Protein AF-A0A8C3TA57-F1 (afdb_monomer)

Sequence (240 aa):
MAVREASAADASLSQVLPQVRYLHIFLQQIRLRFESQAGEGAGSAVRLAESLALQLSTEPRLSEMFHRQEYVLATLLDPRFKGRMDAILPLGSDLDHWKQLLVRKVKELLASPTGCPSSPWNAQPGKAFCVDAAPQPREAETGPGEPQRDRGPSGKSSAVPPLIQKEKTLTEHLESVGLLAPEGRGASLPTESHSACVMVERYLRDNQTIGAREDPLGYWEKRHWLWPALHHSMCVCEHV

Structure (mmCIF, N/CA/C/O backbone):
data_AF-A0A8C3TA57-F1
#
_entry.id   AF-A0A8C3TA57-F1
#
loop_
_atom_site.group_PDB
_atom_site.id
_atom_site.type_symbol
_atom_site.label_atom_id
_atom_site.label_alt_id
_atom_site.label_comp_id
_atom_site.label_asym_id
_atom_site.label_entity_id
_atom_site.label_seq_id
_atom_site.pdbx_PDB_ins_code
_atom_site.Cartn_x
_atom_site.Cartn_y
_atom_site.Cartn_z
_atom_site.occupancy
_atom_site.B_iso_or_equiv
_atom_site.auth_seq_id
_atom_site.auth_comp_id
_atom_site.auth_asym_id
_atom_site.auth_atom_id
_atom_site.pdbx_PDB_model_num
ATOM 1 N N . MET A 1 1 ? -25.120 1.672 1.019 1.00 32.06 1 MET A N 1
ATOM 2 C CA . MET A 1 1 ? -24.753 0.541 0.142 1.00 32.06 1 MET A CA 1
ATOM 3 C C . MET A 1 1 ? -23.259 0.313 0.346 1.00 32.06 1 MET A C 1
ATOM 5 O O . MET A 1 1 ? -22.499 1.220 0.043 1.00 32.06 1 MET A O 1
ATOM 9 N N . ALA A 1 2 ? -22.844 -0.780 0.994 1.00 44.16 2 ALA A N 1
ATOM 10 C CA . ALA A 1 2 ? -21.420 -1.058 1.201 1.00 44.16 2 ALA A CA 1
ATOM 11 C C . ALA A 1 2 ? -20.838 -1.566 -0.124 1.00 44.16 2 ALA A C 1
ATOM 13 O O . ALA A 1 2 ? -21.269 -2.603 -0.627 1.00 44.16 2 ALA A O 1
ATOM 14 N N . VAL A 1 3 ? -19.927 -0.806 -0.727 1.00 54.47 3 VAL A N 1
ATOM 15 C CA . VAL A 1 3 ? -19.199 -1.265 -1.912 1.00 54.47 3 VAL A CA 1
ATOM 16 C C . VAL A 1 3 ? -18.254 -2.367 -1.444 1.00 54.47 3 VAL A C 1
ATOM 18 O O . VAL A 1 3 ? -17.472 -2.167 -0.519 1.00 54.47 3 VAL A O 1
ATOM 21 N N . ARG A 1 4 ? -18.363 -3.560 -2.032 1.00 58.34 4 ARG A N 1
ATOM 22 C CA . ARG A 1 4 ? -17.459 -4.672 -1.730 1.00 58.34 4 ARG A CA 1
ATOM 23 C C . ARG A 1 4 ? -16.114 -4.390 -2.400 1.00 58.34 4 ARG A C 1
ATOM 25 O O . ARG A 1 4 ? -15.947 -4.657 -3.586 1.00 58.34 4 ARG A O 1
ATOM 32 N N . GLU A 1 5 ? -15.198 -3.806 -1.637 1.00 61.28 5 GLU A N 1
ATOM 33 C CA . GLU A 1 5 ? -13.859 -3.404 -2.097 1.00 61.28 5 GLU A CA 1
ATOM 34 C C . GLU A 1 5 ? -12.896 -4.593 -2.248 1.00 61.28 5 GLU A C 1
ATOM 36 O O . GLU A 1 5 ? -11.895 -4.480 -2.947 1.00 61.28 5 GLU A O 1
ATOM 41 N N . ALA A 1 6 ? -13.220 -5.742 -1.643 1.00 61.16 6 ALA A N 1
ATOM 42 C CA . ALA A 1 6 ? -12.374 -6.928 -1.631 1.00 61.16 6 ALA A CA 1
ATOM 43 C C . ALA A 1 6 ? -13.178 -8.230 -1.759 1.00 61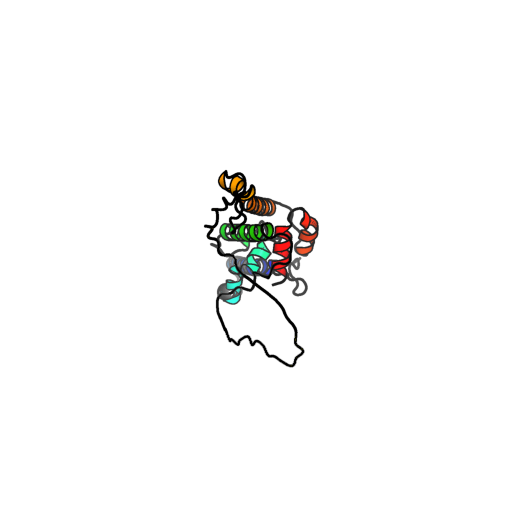.16 6 ALA A C 1
ATOM 45 O O . ALA A 1 6 ? -14.227 -8.418 -1.128 1.00 61.16 6 ALA A O 1
ATOM 46 N N . SER A 1 7 ? -12.667 -9.156 -2.565 1.00 64.50 7 SER A N 1
ATOM 47 C CA . SER A 1 7 ? -13.154 -10.529 -2.695 1.00 64.50 7 SER A CA 1
ATOM 48 C C . SER A 1 7 ? -11.964 -11.463 -2.548 1.00 64.50 7 SER A C 1
ATOM 50 O O . SER A 1 7 ? -10.931 -11.200 -3.142 1.00 64.50 7 SER A O 1
ATOM 52 N N . ALA A 1 8 ? -12.102 -12.560 -1.799 1.00 65.50 8 ALA A N 1
ATOM 53 C CA . ALA A 1 8 ? -11.012 -13.525 -1.631 1.00 65.50 8 ALA A CA 1
ATOM 54 C C . ALA A 1 8 ? -10.546 -14.148 -2.963 1.00 65.50 8 ALA A C 1
ATOM 56 O O . ALA A 1 8 ? -9.405 -14.573 -3.060 1.00 65.50 8 ALA A O 1
ATOM 57 N N . ALA A 1 9 ? -11.417 -14.185 -3.978 1.00 66.00 9 ALA A N 1
ATOM 58 C CA . ALA A 1 9 ? -11.084 -14.679 -5.314 1.00 66.00 9 ALA A CA 1
ATOM 59 C C . ALA A 1 9 ? -10.276 -13.677 -6.162 1.00 66.00 9 ALA A C 1
ATOM 61 O O . ALA A 1 9 ? -9.630 -14.093 -7.114 1.00 66.00 9 ALA A O 1
ATOM 62 N N . ASP A 1 10 ? -10.303 -12.386 -5.805 1.00 72.25 10 ASP A N 1
ATOM 63 C CA . ASP A 1 10 ? -9.737 -11.281 -6.596 1.00 72.25 10 ASP A CA 1
ATOM 64 C C . ASP A 1 10 ? -8.791 -10.399 -5.752 1.00 72.25 10 ASP A C 1
ATOM 66 O O . ASP A 1 10 ? -8.550 -9.236 -6.080 1.00 72.25 10 ASP A O 1
ATOM 70 N N . ALA A 1 11 ? -8.337 -10.901 -4.599 1.00 75.56 11 ALA A N 1
ATOM 71 C CA . ALA A 1 11 ? -7.518 -10.136 -3.669 1.00 75.56 11 ALA A CA 1
ATOM 72 C C . ALA A 1 11 ? -6.074 -10.072 -4.178 1.00 75.56 11 ALA A C 1
ATOM 74 O O . ALA A 1 11 ? -5.429 -11.108 -4.323 1.00 75.56 11 ALA A O 1
ATOM 75 N N . SER A 1 12 ? -5.577 -8.859 -4.419 1.00 85.88 12 SER A N 1
ATOM 76 C CA . SER A 1 12 ? -4.188 -8.616 -4.821 1.00 85.88 12 SER A CA 1
ATOM 77 C C . SER A 1 12 ? -3.307 -8.329 -3.605 1.00 85.88 12 SER A C 1
ATOM 79 O O . SER A 1 12 ? -3.792 -7.846 -2.570 1.00 85.88 12 SER A O 1
ATOM 81 N N . LEU A 1 13 ? -2.004 -8.591 -3.715 1.00 89.25 13 LEU A N 1
ATOM 82 C CA . LEU A 1 13 ? -1.057 -8.384 -2.616 1.00 89.25 13 LEU A CA 1
ATOM 83 C C . LEU A 1 13 ? -1.052 -6.917 -2.166 1.00 89.25 13 LEU A C 1
ATOM 85 O O . LEU A 1 13 ? -1.044 -6.615 -0.969 1.00 89.25 13 LEU A O 1
ATOM 89 N N . SER A 1 14 ? -1.159 -6.002 -3.130 1.00 91.44 14 SER A N 1
ATOM 90 C CA . SER A 1 14 ? -1.262 -4.562 -2.901 1.00 91.44 14 SER A CA 1
ATOM 91 C C . SER A 1 14 ? -2.453 -4.114 -2.045 1.00 91.44 14 SER A C 1
ATOM 93 O O . SER A 1 14 ? -2.453 -2.993 -1.537 1.00 91.44 14 SER A O 1
ATOM 95 N N . GLN A 1 15 ? -3.489 -4.944 -1.880 1.00 91.56 15 GLN A N 1
ATOM 96 C CA . GLN A 1 15 ? -4.669 -4.597 -1.084 1.00 91.56 15 GLN A CA 1
ATOM 97 C C . GLN A 1 15 ? -4.547 -4.986 0.386 1.00 91.56 15 GLN A C 1
ATOM 99 O O . GLN A 1 15 ? -5.320 -4.481 1.203 1.00 91.56 15 GLN A O 1
ATOM 104 N N . VAL A 1 16 ? -3.596 -5.848 0.742 1.00 91.12 16 VAL A N 1
ATOM 105 C CA . VAL A 1 16 ? -3.499 -6.406 2.094 1.00 91.12 16 VAL A CA 1
ATOM 106 C C . VAL A 1 16 ? -3.282 -5.303 3.133 1.00 91.12 16 VAL A C 1
ATOM 108 O O . VAL A 1 16 ? -4.073 -5.183 4.070 1.00 91.12 16 VAL A O 1
ATOM 111 N N . LEU A 1 17 ? -2.275 -4.438 2.952 1.00 92.06 17 LEU A N 1
ATOM 112 C CA . LEU A 1 17 ? -2.006 -3.353 3.909 1.00 92.06 17 LEU A CA 1
ATOM 113 C C . LEU A 1 17 ? -3.148 -2.325 3.973 1.00 92.06 17 LEU A C 1
ATOM 115 O O . LEU A 1 17 ? -3.593 -2.021 5.086 1.00 92.06 17 LEU A O 1
ATOM 119 N N . PRO A 1 18 ? -3.678 -1.816 2.838 1.00 92.25 18 PRO A N 1
ATOM 120 C CA . PRO A 1 18 ? -4.843 -0.935 2.858 1.00 92.25 18 PRO A CA 1
ATOM 121 C C . PRO A 1 18 ? -6.035 -1.526 3.609 1.00 92.25 18 PRO A C 1
ATOM 123 O O . PRO A 1 18 ? -6.634 -0.831 4.426 1.00 92.25 18 PRO A O 1
ATOM 126 N N . GLN A 1 19 ? -6.366 -2.801 3.387 1.00 90.88 19 GLN A N 1
ATOM 127 C CA . GLN A 1 19 ? -7.510 -3.448 4.036 1.00 90.88 19 GLN A CA 1
ATOM 128 C C . GLN A 1 19 ? -7.323 -3.562 5.549 1.00 90.88 19 GLN A C 1
ATOM 130 O O . GLN A 1 19 ? -8.227 -3.197 6.304 1.00 90.88 19 GLN A O 1
ATOM 135 N N . VAL A 1 20 ? -6.146 -4.005 6.003 1.00 91.19 20 VAL A N 1
ATOM 136 C CA . VAL A 1 20 ? -5.828 -4.077 7.440 1.00 91.19 20 VAL A CA 1
ATOM 137 C C . VAL A 1 20 ? -5.922 -2.686 8.069 1.00 91.19 20 VAL A C 1
ATOM 139 O O . VAL A 1 20 ? -6.519 -2.508 9.134 1.00 91.19 20 VAL A O 1
ATOM 142 N N . ARG A 1 21 ? -5.407 -1.660 7.388 1.00 91.31 21 ARG A N 1
ATOM 143 C CA . ARG A 1 21 ? -5.462 -0.287 7.888 1.00 91.31 21 ARG A CA 1
ATOM 144 C C . ARG A 1 21 ? -6.877 0.288 7.920 1.00 91.31 21 ARG A C 1
ATOM 146 O O . ARG A 1 21 ? -7.245 0.932 8.904 1.00 91.31 21 ARG A O 1
ATOM 153 N N . TYR A 1 22 ? -7.686 0.051 6.892 1.00 90.56 22 TYR A N 1
ATOM 154 C CA . TYR A 1 22 ? -9.086 0.477 6.882 1.00 90.56 22 TYR A CA 1
ATOM 155 C C . TYR A 1 22 ? -9.892 -0.203 7.979 1.00 90.56 22 TYR A C 1
ATOM 157 O O . TYR A 1 22 ? -10.727 0.455 8.598 1.00 90.56 22 TYR A O 1
ATOM 165 N N . LEU A 1 23 ? -9.594 -1.464 8.294 1.00 91.81 23 LEU A N 1
ATOM 166 C CA . LEU A 1 23 ? -10.209 -2.147 9.424 1.00 91.81 23 LEU A CA 1
ATOM 167 C C . LEU A 1 23 ? -9.874 -1.459 10.757 1.00 91.81 23 LEU A C 1
ATOM 169 O O . LEU A 1 23 ? -10.781 -1.205 11.548 1.00 91.81 23 LEU A O 1
ATOM 173 N N . HIS A 1 24 ? -8.615 -1.068 10.986 1.00 91.31 24 HIS A N 1
ATOM 174 C CA . HIS A 1 24 ? -8.245 -0.278 12.170 1.00 91.31 24 HIS A CA 1
ATOM 175 C C . HIS A 1 24 ? -9.007 1.048 12.257 1.00 91.31 24 HIS A C 1
ATOM 177 O O . HIS A 1 24 ? -9.546 1.386 13.313 1.00 91.31 24 HIS A O 1
ATOM 183 N N . ILE A 1 25 ? -9.075 1.791 11.149 1.00 90.75 25 ILE A N 1
ATOM 184 C CA . ILE A 1 25 ? -9.795 3.071 11.086 1.00 90.75 25 ILE A CA 1
ATOM 185 C C . ILE A 1 25 ? -11.283 2.854 11.377 1.00 90.75 25 ILE A C 1
ATOM 187 O O . ILE A 1 25 ? -11.884 3.607 12.142 1.00 90.75 25 ILE A O 1
ATOM 191 N N . PHE A 1 26 ? -11.877 1.807 10.810 1.00 92.56 26 PHE A N 1
ATOM 192 C CA . PHE A 1 26 ? -13.280 1.474 11.013 1.00 92.56 26 PHE A CA 1
ATOM 193 C C . PHE A 1 26 ? -13.587 1.122 12.474 1.00 92.56 26 PHE A C 1
ATOM 195 O O . PHE A 1 26 ? -14.559 1.628 13.035 1.00 92.56 26 PHE A O 1
ATOM 202 N N . LEU A 1 27 ? -12.736 0.328 13.130 1.00 94.12 27 LEU A N 1
ATOM 203 C CA . LEU A 1 27 ? -12.880 0.013 14.556 1.00 94.12 27 LEU A CA 1
ATOM 204 C C . LEU A 1 27 ? -12.769 1.268 15.430 1.00 94.12 27 LEU A C 1
ATOM 206 O O . LEU A 1 27 ? -13.566 1.449 16.351 1.00 94.12 27 LEU A O 1
ATOM 210 N N . GLN A 1 28 ? -11.848 2.178 15.106 1.00 92.44 28 GLN A N 1
ATOM 211 C CA . GLN A 1 28 ? -11.736 3.464 15.795 1.00 92.44 28 GLN A CA 1
ATOM 212 C C . GLN A 1 28 ? -12.999 4.320 15.611 1.00 92.44 28 GLN A C 1
ATOM 214 O O . GLN A 1 28 ? -13.480 4.926 16.567 1.00 92.44 28 GLN A O 1
ATOM 219 N N . GLN A 1 29 ? -13.574 4.346 14.407 1.00 92.00 29 GLN A N 1
ATOM 220 C CA . GLN A 1 29 ? -14.826 5.059 14.137 1.00 92.00 29 GLN A CA 1
ATOM 221 C C . GLN A 1 29 ? -16.010 4.464 14.903 1.00 92.00 29 GLN A C 1
ATOM 223 O O . GLN A 1 29 ? -16.823 5.219 15.434 1.00 92.00 29 GLN A O 1
ATOM 228 N N . ILE A 1 30 ? -16.111 3.132 14.979 1.00 91.06 30 ILE A N 1
ATOM 229 C CA . ILE A 1 30 ? -17.119 2.449 15.800 1.00 91.06 30 ILE A CA 1
ATOM 230 C C . ILE A 1 30 ? -16.973 2.884 17.255 1.00 91.06 30 ILE A C 1
ATOM 232 O O . ILE A 1 30 ? -17.957 3.314 17.854 1.00 91.06 30 ILE A O 1
ATOM 236 N N . ARG A 1 31 ? -15.752 2.838 17.800 1.00 92.62 31 ARG A N 1
ATOM 237 C CA . ARG A 1 31 ? -15.483 3.234 19.185 1.00 92.62 31 ARG A CA 1
ATOM 238 C C . ARG A 1 31 ? -15.987 4.651 19.473 1.00 92.62 31 ARG A C 1
ATOM 240 O O . ARG A 1 31 ? -16.821 4.828 20.353 1.00 92.62 31 ARG A O 1
ATOM 247 N N . LEU A 1 32 ? -15.580 5.625 18.656 1.00 92.00 32 LEU A N 1
ATOM 248 C CA . LEU A 1 32 ? -15.983 7.032 18.800 1.00 92.00 32 LEU A CA 1
ATOM 249 C C . LEU A 1 32 ? -17.506 7.235 18.677 1.00 92.00 32 LEU A C 1
ATOM 251 O O . LEU A 1 32 ? -18.095 8.076 19.363 1.00 92.00 32 LEU A O 1
ATOM 255 N N . ARG A 1 33 ? -18.177 6.469 17.806 1.00 91.25 33 ARG A N 1
ATOM 256 C CA . ARG A 1 33 ? -19.641 6.533 17.655 1.00 91.25 33 ARG A CA 1
ATOM 257 C C . ARG A 1 33 ? -20.383 6.012 18.882 1.00 91.25 33 ARG A C 1
ATOM 259 O O . ARG A 1 33 ? -21.394 6.595 19.252 1.00 91.25 33 ARG A O 1
ATOM 266 N N . PHE A 1 34 ? -19.904 4.939 19.503 1.00 89.25 34 PHE A N 1
ATOM 267 C CA . PHE A 1 34 ? -20.544 4.394 20.700 1.00 89.25 34 PHE A CA 1
ATOM 268 C C . PHE A 1 34 ? -20.177 5.180 21.961 1.00 89.25 34 PHE A C 1
ATOM 270 O O . PHE A 1 34 ? -21.040 5.372 22.805 1.00 89.25 34 PHE A O 1
ATOM 277 N N . GLU A 1 35 ? -18.965 5.727 22.064 1.00 87.88 35 GLU A N 1
ATOM 278 C CA . GLU A 1 35 ? -18.599 6.661 23.143 1.00 87.88 35 GLU A CA 1
ATOM 279 C C . GLU A 1 35 ? -19.500 7.909 23.155 1.00 87.88 35 GLU A C 1
ATOM 281 O O . GLU A 1 35 ? -19.859 8.407 24.220 1.00 87.88 35 GLU A O 1
ATOM 286 N N . SER A 1 36 ? -19.904 8.400 21.977 1.00 84.81 36 SER A N 1
ATOM 287 C CA . SER A 1 36 ? -20.807 9.556 21.855 1.00 84.81 36 SER A CA 1
ATOM 288 C C . SER A 1 36 ? -22.293 9.221 22.049 1.00 84.81 36 SER A C 1
ATOM 290 O O . SER A 1 36 ? -23.090 10.124 22.306 1.00 84.81 36 SER A O 1
ATOM 292 N N . GLN A 1 37 ? -22.687 7.947 21.969 1.00 80.12 37 GLN A N 1
ATOM 293 C CA . GLN A 1 37 ? -24.049 7.487 22.245 1.00 80.12 37 GLN A CA 1
ATOM 294 C C . GLN A 1 37 ? -24.130 6.943 23.677 1.00 80.12 37 GLN A C 1
ATOM 296 O O . GLN A 1 37 ? -23.821 5.784 23.925 1.00 80.12 37 GLN A O 1
ATOM 301 N N . ALA A 1 38 ? -24.572 7.767 24.631 1.00 62.72 38 ALA A N 1
ATOM 302 C CA . ALA A 1 38 ? -24.699 7.425 26.056 1.00 62.72 38 ALA A CA 1
ATOM 303 C C . ALA A 1 38 ? -25.849 6.428 26.362 1.00 62.72 38 ALA A C 1
ATOM 305 O O . ALA A 1 38 ? -26.764 6.733 27.124 1.00 62.72 38 ALA A O 1
ATOM 306 N N . GLY A 1 39 ? -25.838 5.249 25.733 1.00 71.88 39 GLY A N 1
ATOM 307 C CA . GLY A 1 39 ? -26.822 4.179 25.918 1.00 71.88 39 GLY A CA 1
ATOM 308 C C . GLY A 1 39 ? -26.265 2.970 26.676 1.00 71.88 39 GLY A C 1
ATOM 309 O O . GLY A 1 39 ? -25.074 2.674 26.621 1.00 71.88 39 GLY A O 1
ATOM 310 N N . GLU A 1 40 ? -27.150 2.216 27.329 1.00 66.56 40 GLU A N 1
ATOM 311 C CA . GLU A 1 40 ? -26.841 1.086 28.229 1.00 66.56 40 GLU A CA 1
ATOM 312 C C . GLU A 1 40 ? -26.096 -0.094 27.550 1.00 66.56 40 GLU A C 1
ATOM 314 O O . GLU A 1 40 ? -25.503 -0.933 28.220 1.00 66.56 40 GLU A O 1
ATOM 319 N N . GLY A 1 41 ? -26.035 -0.130 26.210 1.00 68.19 41 GLY A N 1
ATOM 320 C CA . GLY A 1 41 ? -25.264 -1.107 25.421 1.00 68.19 41 GLY A CA 1
ATOM 321 C C . GLY A 1 41 ? -23.945 -0.592 24.825 1.00 68.19 41 GLY A C 1
ATOM 322 O O . GLY A 1 41 ? -23.187 -1.375 24.246 1.00 68.19 41 GLY A O 1
ATOM 323 N N . ALA A 1 42 ? -23.644 0.704 24.956 1.00 77.75 42 ALA A N 1
ATOM 324 C CA . ALA A 1 42 ? -22.488 1.333 24.314 1.00 77.75 42 ALA A CA 1
ATOM 325 C C . ALA A 1 42 ? -21.149 0.807 24.853 1.00 77.75 42 ALA A C 1
ATOM 327 O O . ALA A 1 42 ? -20.211 0.597 24.086 1.00 77.75 42 ALA A O 1
ATOM 328 N N . GLY A 1 43 ? -21.083 0.498 26.154 1.00 84.31 43 GLY A N 1
ATOM 329 C CA . GLY A 1 43 ? -19.871 -0.022 26.791 1.00 84.31 43 GLY A CA 1
ATOM 330 C C . GLY A 1 43 ? -19.395 -1.357 26.206 1.00 84.31 43 GLY A C 1
ATOM 331 O O . GLY A 1 43 ? -18.196 -1.560 26.029 1.00 84.31 43 GLY A O 1
ATOM 332 N N . SER A 1 44 ? -20.315 -2.254 25.838 1.00 88.88 44 SER A N 1
ATOM 333 C CA . SER A 1 44 ? -19.964 -3.544 25.225 1.00 88.88 44 SER A CA 1
ATOM 334 C C . SER A 1 44 ? -19.399 -3.370 23.815 1.00 88.88 44 SER A C 1
ATOM 336 O O . SER A 1 44 ? -18.404 -4.003 23.470 1.00 88.88 44 SER A O 1
ATOM 338 N N . ALA A 1 45 ? -19.994 -2.484 23.011 1.00 89.50 45 ALA A N 1
ATOM 339 C CA . ALA A 1 45 ? -19.529 -2.203 21.654 1.00 89.50 45 ALA A CA 1
ATOM 340 C C . ALA A 1 45 ? -18.153 -1.517 21.643 1.00 89.50 45 ALA A C 1
ATOM 342 O O . ALA A 1 45 ? -17.286 -1.906 20.861 1.00 89.50 45 ALA A O 1
ATOM 343 N N . VAL A 1 46 ? -17.926 -0.557 22.550 1.00 91.81 46 VAL A N 1
ATOM 344 C CA . VAL A 1 46 ? -16.619 0.094 22.752 1.00 91.81 46 VAL A CA 1
ATOM 345 C C . VAL A 1 46 ? -15.560 -0.941 23.122 1.00 91.81 46 VAL A C 1
ATOM 347 O O . VAL A 1 46 ? -14.548 -1.043 22.432 1.00 91.81 46 VAL A O 1
ATOM 350 N N . ARG A 1 47 ? -15.822 -1.781 24.132 1.00 92.56 47 ARG A N 1
ATOM 351 C CA . ARG A 1 47 ? -14.881 -2.827 24.566 1.00 92.56 47 ARG A CA 1
ATOM 352 C C . ARG A 1 47 ? -14.560 -3.833 23.464 1.00 92.56 47 ARG A C 1
ATOM 354 O O . ARG A 1 47 ? -13.413 -4.255 23.342 1.00 92.56 47 ARG A O 1
ATOM 361 N N . LEU A 1 48 ? -15.552 -4.228 22.664 1.00 93.88 48 LEU A N 1
ATOM 362 C CA . LEU A 1 48 ? -15.331 -5.111 21.516 1.00 93.88 48 LEU A CA 1
ATOM 363 C C . LEU A 1 48 ? -14.459 -4.434 20.453 1.00 93.88 48 LEU A C 1
ATOM 365 O O . LEU A 1 48 ? -13.506 -5.048 19.975 1.00 93.88 48 LEU A O 1
ATOM 369 N N . ALA A 1 49 ? -14.745 -3.174 20.112 1.00 94.44 49 ALA A N 1
ATOM 370 C CA . ALA A 1 49 ? -13.953 -2.417 19.146 1.00 94.44 49 ALA A CA 1
ATOM 371 C C . ALA A 1 49 ? -12.498 -2.247 19.610 1.00 94.44 49 ALA A C 1
ATOM 373 O O . ALA A 1 49 ? -11.576 -2.448 18.821 1.00 94.44 49 ALA A O 1
ATOM 374 N N . GLU A 1 50 ? -12.283 -1.946 20.892 1.00 94.62 50 GLU A N 1
ATOM 375 C CA . GLU A 1 50 ? -10.953 -1.855 21.501 1.00 94.62 50 GLU A CA 1
ATOM 376 C C . GLU A 1 50 ? -10.225 -3.196 21.511 1.00 94.62 50 GLU A C 1
ATOM 378 O O . GLU A 1 50 ? -9.061 -3.255 21.123 1.00 94.62 50 GLU A O 1
ATOM 383 N N . SER A 1 51 ? -10.904 -4.280 21.896 1.00 95.69 51 SER A N 1
ATOM 384 C CA . SER A 1 51 ? -10.318 -5.622 21.906 1.00 95.69 51 SER A CA 1
ATOM 385 C C . SER A 1 51 ? -9.866 -6.045 20.510 1.00 95.69 51 SER A C 1
ATOM 387 O O . SER A 1 51 ? -8.753 -6.539 20.353 1.00 95.69 51 SER A O 1
ATOM 389 N N . LEU A 1 52 ? -10.698 -5.831 19.487 1.00 94.94 52 LEU A N 1
ATOM 390 C CA . LEU A 1 52 ? -10.345 -6.151 18.102 1.00 94.94 52 LEU A CA 1
ATOM 391 C C . LEU A 1 52 ? -9.212 -5.258 17.586 1.00 94.94 52 LEU A C 1
ATOM 393 O O . LEU A 1 52 ? -8.287 -5.754 16.948 1.00 94.94 52 LEU A O 1
ATOM 397 N N . ALA A 1 53 ? -9.244 -3.957 17.887 1.00 92.94 53 ALA A N 1
ATOM 398 C CA . ALA A 1 53 ? -8.181 -3.038 17.490 1.00 92.94 53 ALA A CA 1
ATOM 399 C C . ALA A 1 53 ? -6.844 -3.407 18.149 1.00 92.94 53 ALA A C 1
ATOM 401 O O . ALA A 1 53 ? -5.802 -3.351 17.491 1.00 92.94 53 ALA A O 1
ATOM 402 N N . LEU A 1 54 ? -6.878 -3.823 19.419 1.00 92.56 54 LEU A N 1
ATOM 403 C CA . LEU A 1 54 ? -5.712 -4.314 20.141 1.00 92.56 54 LEU A CA 1
ATOM 404 C C . LEU A 1 54 ? -5.180 -5.591 19.490 1.00 92.56 54 LEU A C 1
ATOM 406 O O . LEU A 1 54 ? -4.004 -5.623 19.156 1.00 92.56 54 LEU A O 1
ATOM 410 N N . GLN A 1 55 ? -6.035 -6.587 19.234 1.00 92.81 55 GLN A N 1
ATOM 411 C CA . GLN A 1 55 ? -5.623 -7.837 18.587 1.00 92.81 55 GLN A CA 1
ATOM 412 C C . GLN A 1 55 ? -4.987 -7.610 17.215 1.00 92.81 55 GLN A C 1
ATOM 414 O O . GLN A 1 55 ? -3.936 -8.170 16.933 1.00 92.81 55 GLN A O 1
ATOM 419 N N . LEU A 1 56 ? -5.572 -6.754 16.375 1.00 90.00 56 LEU A N 1
ATOM 420 C CA . LEU A 1 56 ? -4.988 -6.437 15.069 1.00 90.00 56 LEU A CA 1
ATOM 421 C C . LEU A 1 56 ? -3.622 -5.741 15.190 1.00 90.00 56 LEU A C 1
ATOM 423 O O . LEU A 1 56 ? -2.757 -5.947 14.344 1.00 90.00 56 LEU A O 1
ATOM 427 N N . SER A 1 57 ? -3.420 -4.942 16.244 1.00 86.94 57 SER A N 1
ATOM 428 C CA . SER A 1 57 ? -2.163 -4.219 16.480 1.00 86.94 57 SER A CA 1
ATOM 429 C C . SER A 1 57 ? -1.075 -5.106 17.089 1.00 86.94 57 SER A C 1
ATOM 431 O O . SER A 1 57 ? 0.107 -4.855 16.871 1.00 86.94 57 SER A O 1
ATOM 433 N N . THR A 1 58 ? -1.457 -6.109 17.884 1.00 89.25 58 THR A N 1
ATOM 434 C CA . THR A 1 58 ? -0.522 -7.000 18.587 1.00 89.25 58 THR A CA 1
ATOM 435 C C . THR A 1 58 ? -0.238 -8.294 17.837 1.00 89.25 58 THR A C 1
ATOM 437 O O . THR A 1 58 ? 0.709 -8.987 18.200 1.00 89.25 58 THR A O 1
ATOM 440 N N . GLU A 1 59 ? -1.011 -8.619 16.798 1.00 93.00 59 GLU A N 1
ATOM 441 C CA . GLU A 1 59 ? -0.791 -9.809 15.981 1.00 93.00 59 GLU A CA 1
ATOM 442 C C . GLU A 1 59 ? 0.551 -9.705 15.222 1.00 93.00 59 GLU A C 1
ATOM 444 O O . GLU A 1 59 ? 0.696 -8.874 14.311 1.00 93.00 59 GLU A O 1
ATOM 449 N N . PRO A 1 60 ? 1.554 -10.550 15.545 1.00 90.19 60 PRO A N 1
ATOM 450 C CA . PRO A 1 60 ? 2.902 -10.417 14.992 1.00 90.19 60 PRO A CA 1
ATOM 451 C C . PRO A 1 60 ? 2.932 -10.554 13.470 1.00 90.19 60 PRO A C 1
ATOM 453 O O . PRO A 1 60 ? 3.654 -9.835 12.791 1.00 90.19 60 PRO A O 1
ATOM 456 N N . ARG A 1 61 ? 2.088 -11.429 12.914 1.00 90.44 61 ARG A N 1
ATOM 457 C CA . ARG A 1 61 ? 2.015 -11.638 11.462 1.00 90.44 61 ARG A CA 1
ATOM 458 C C . ARG A 1 61 ? 1.500 -10.404 10.724 1.00 90.44 61 ARG A C 1
ATOM 460 O O . ARG A 1 61 ? 2.016 -10.080 9.661 1.00 90.44 61 ARG A O 1
ATOM 467 N N . LEU A 1 62 ? 0.503 -9.710 11.282 1.00 88.56 62 LEU A N 1
ATOM 468 C CA . LEU A 1 62 ? -0.050 -8.494 10.678 1.00 88.56 62 LEU A CA 1
ATOM 469 C C . LEU A 1 62 ? 0.944 -7.341 10.745 1.00 88.56 62 LEU A C 1
ATOM 471 O O . LEU A 1 62 ? 1.176 -6.667 9.742 1.00 88.56 62 LEU A O 1
ATOM 475 N N . SER A 1 63 ? 1.559 -7.146 11.910 1.00 87.00 63 SER A N 1
ATOM 476 C CA . SER A 1 63 ? 2.585 -6.117 12.084 1.00 87.00 63 SER A CA 1
ATOM 477 C C . SER A 1 63 ? 3.787 -6.346 11.165 1.00 87.00 63 SER A C 1
ATOM 479 O O . SER A 1 63 ? 4.257 -5.395 10.545 1.00 87.00 63 SER A O 1
ATOM 481 N N . GLU A 1 64 ? 4.241 -7.588 10.984 1.00 89.94 64 GLU A N 1
ATOM 482 C CA . GLU A 1 64 ? 5.352 -7.914 10.085 1.00 89.94 64 GLU A CA 1
ATOM 483 C C . GLU A 1 64 ? 5.062 -7.534 8.622 1.00 89.94 64 GLU A C 1
ATOM 485 O O . GLU A 1 64 ? 5.948 -7.013 7.944 1.00 89.94 64 GLU A O 1
ATOM 490 N N . MET A 1 65 ? 3.824 -7.703 8.139 1.00 90.00 65 MET A N 1
ATOM 491 C CA . MET A 1 65 ? 3.465 -7.346 6.757 1.00 90.00 65 MET A CA 1
ATOM 492 C C . MET A 1 65 ? 3.706 -5.866 6.437 1.00 90.00 65 MET A C 1
ATOM 494 O O . MET A 1 65 ? 4.132 -5.550 5.331 1.00 90.00 65 MET A O 1
ATOM 498 N N . PHE A 1 66 ? 3.515 -4.957 7.399 1.00 88.56 66 PHE A N 1
ATOM 499 C CA . PHE A 1 66 ? 3.788 -3.526 7.202 1.00 88.56 66 PHE A CA 1
ATOM 500 C C . PHE A 1 66 ? 5.281 -3.181 7.077 1.00 88.56 66 PHE A C 1
ATOM 502 O O . PHE A 1 66 ? 5.616 -2.061 6.698 1.00 88.56 66 PHE A O 1
ATOM 509 N N . HIS A 1 67 ? 6.171 -4.125 7.384 1.00 87.94 67 HIS A N 1
ATOM 510 C CA . HIS A 1 67 ? 7.625 -3.963 7.286 1.00 87.94 67 HIS A CA 1
ATOM 511 C C . HIS A 1 67 ? 8.224 -4.758 6.118 1.00 87.94 67 HIS A C 1
ATOM 513 O O . HIS A 1 67 ? 9.406 -4.615 5.802 1.00 87.94 67 HIS A O 1
ATOM 519 N N . ARG A 1 68 ? 7.418 -5.604 5.474 1.00 90.56 68 ARG A N 1
ATOM 520 C CA . ARG A 1 68 ? 7.824 -6.441 4.350 1.00 90.56 68 ARG A CA 1
ATOM 521 C C . ARG A 1 68 ? 7.771 -5.654 3.043 1.00 90.56 68 ARG A C 1
ATOM 523 O O . ARG A 1 68 ? 6.775 -5.000 2.730 1.00 90.56 68 ARG A O 1
ATOM 530 N N . GLN A 1 69 ? 8.865 -5.712 2.285 1.00 91.56 69 GLN A N 1
ATOM 531 C CA . GLN A 1 69 ? 9.043 -4.909 1.072 1.00 91.56 69 GLN A CA 1
ATOM 532 C C . GLN A 1 69 ? 7.990 -5.255 0.015 1.00 91.56 69 GLN A C 1
ATOM 534 O O . GLN A 1 69 ? 7.500 -4.352 -0.653 1.00 91.56 69 GLN A O 1
ATOM 539 N N . GLU A 1 70 ? 7.619 -6.532 -0.096 1.00 91.50 70 GLU A N 1
ATOM 540 C CA . GLU A 1 70 ? 6.607 -7.076 -1.007 1.00 91.50 70 GLU A CA 1
ATOM 541 C C . GLU A 1 70 ? 5.317 -6.257 -0.921 1.00 91.50 70 GLU A C 1
ATOM 543 O O . GLU A 1 70 ? 4.852 -5.668 -1.892 1.00 91.50 70 GLU A O 1
ATOM 548 N N . TYR A 1 71 ? 4.770 -6.190 0.293 1.00 92.06 71 TYR A N 1
ATOM 549 C CA . TYR A 1 71 ? 3.459 -5.633 0.569 1.00 92.06 71 TYR A CA 1
ATOM 550 C C . TYR A 1 71 ? 3.477 -4.116 0.423 1.00 92.06 71 TYR A C 1
ATOM 552 O O . TYR A 1 71 ? 2.564 -3.532 -0.167 1.00 92.06 71 TYR A O 1
ATOM 560 N N . VAL A 1 72 ? 4.525 -3.464 0.933 1.00 92.62 72 VAL A N 1
ATOM 561 C CA . VAL A 1 72 ? 4.633 -2.003 0.882 1.00 92.62 72 VAL A CA 1
ATOM 562 C C . VAL A 1 72 ? 4.863 -1.521 -0.549 1.00 92.62 72 VAL A C 1
ATOM 564 O O . VAL A 1 72 ? 4.204 -0.574 -0.981 1.00 92.62 72 VAL A O 1
ATOM 567 N N . LEU A 1 73 ? 5.744 -2.180 -1.308 1.00 92.56 73 LEU A N 1
ATOM 568 C CA . LEU A 1 73 ? 6.011 -1.816 -2.699 1.00 92.56 73 LEU A CA 1
ATOM 569 C C . LEU A 1 73 ? 4.832 -2.157 -3.613 1.00 92.56 73 LEU A C 1
ATOM 571 O O . LEU A 1 73 ? 4.477 -1.308 -4.428 1.00 92.56 73 LEU A O 1
ATOM 575 N N . ALA A 1 74 ? 4.175 -3.312 -3.443 1.00 93.75 74 ALA A N 1
ATOM 576 C CA . ALA A 1 74 ? 2.939 -3.636 -4.166 1.00 93.75 74 ALA A CA 1
ATOM 577 C C . ALA A 1 74 ? 1.869 -2.560 -3.935 1.00 93.75 74 ALA A C 1
ATOM 579 O O . ALA A 1 74 ? 1.259 -2.066 -4.878 1.00 93.75 74 ALA A O 1
ATOM 580 N N . THR A 1 75 ? 1.688 -2.131 -2.681 1.00 93.69 75 THR A N 1
ATOM 581 C CA . THR A 1 75 ? 0.732 -1.069 -2.332 1.00 93.69 75 THR A CA 1
ATOM 582 C C . THR A 1 75 ? 1.117 0.275 -2.961 1.00 93.69 75 THR A C 1
ATOM 584 O O . THR A 1 75 ? 0.259 0.983 -3.484 1.00 93.69 75 THR A O 1
ATOM 587 N N . LEU A 1 76 ? 2.403 0.638 -2.949 1.00 93.12 76 LEU A N 1
ATOM 588 C CA . LEU A 1 76 ? 2.903 1.887 -3.537 1.00 93.12 76 LEU A CA 1
ATOM 589 C C . LEU A 1 76 ? 2.751 1.908 -5.070 1.00 93.12 76 LEU A C 1
ATOM 591 O O . LEU A 1 76 ? 2.460 2.948 -5.667 1.00 93.12 76 LEU A O 1
ATOM 595 N N . LEU A 1 77 ? 2.938 0.752 -5.705 1.00 94.06 77 LEU A N 1
ATOM 596 C CA . LEU A 1 77 ? 2.771 0.533 -7.142 1.00 94.06 77 LEU A CA 1
ATOM 597 C C . LEU A 1 77 ? 1.310 0.321 -7.549 1.00 94.06 77 LEU A C 1
ATOM 599 O O . LEU A 1 77 ? 1.004 0.252 -8.735 1.00 94.06 77 LEU A O 1
ATOM 603 N N . ASP A 1 78 ? 0.383 0.283 -6.603 1.00 93.81 78 ASP A N 1
ATOM 604 C CA . ASP A 1 78 ? -1.030 0.222 -6.918 1.00 93.81 78 ASP A CA 1
ATOM 605 C C . ASP A 1 78 ? -1.598 1.634 -7.153 1.00 93.81 78 ASP A C 1
ATOM 607 O O . ASP A 1 78 ? -1.611 2.476 -6.240 1.00 93.81 78 ASP A O 1
ATOM 611 N N . PRO A 1 79 ? -2.142 1.922 -8.350 1.00 92.88 79 PRO A N 1
ATOM 612 C CA . PRO A 1 79 ? -2.703 3.234 -8.664 1.00 92.88 79 PRO A CA 1
ATOM 613 C C . PRO A 1 79 ? -3.873 3.636 -7.758 1.00 92.88 79 PRO A C 1
ATOM 615 O O . PRO A 1 79 ? -4.175 4.825 -7.656 1.00 92.88 79 PRO A O 1
ATOM 618 N N . ARG A 1 80 ? -4.534 2.683 -7.088 1.00 91.12 80 ARG A N 1
ATOM 619 C CA . ARG A 1 80 ? -5.615 2.943 -6.117 1.00 91.12 80 ARG A CA 1
ATOM 620 C C . ARG A 1 80 ? -5.098 3.610 -4.843 1.00 91.12 80 ARG A C 1
ATOM 622 O O . ARG A 1 80 ? -5.863 4.280 -4.137 1.00 91.12 80 ARG A O 1
ATOM 629 N N . PHE A 1 81 ? -3.823 3.405 -4.520 1.00 90.56 81 PHE A N 1
ATOM 630 C CA . PHE A 1 81 ? -3.253 3.712 -3.209 1.00 90.56 81 PHE A CA 1
ATOM 631 C C . PHE A 1 81 ? -2.053 4.660 -3.256 1.00 90.56 81 PHE A C 1
ATOM 633 O O . PHE A 1 81 ? -1.766 5.276 -2.231 1.00 90.56 81 PHE A O 1
ATOM 640 N N . LYS A 1 82 ? -1.420 4.874 -4.420 1.00 85.12 82 LYS A N 1
ATOM 641 C CA . LYS A 1 82 ? -0.210 5.711 -4.567 1.00 85.12 82 LYS A CA 1
ATOM 642 C C . LYS A 1 82 ? -0.268 7.109 -3.922 1.00 85.12 82 LYS A C 1
ATOM 644 O O . LYS A 1 82 ? 0.755 7.603 -3.467 1.00 85.12 82 LYS A O 1
ATOM 649 N N . GLY A 1 83 ? -1.448 7.733 -3.828 1.00 82.88 83 GLY A N 1
ATOM 650 C CA . GLY A 1 83 ? -1.655 9.041 -3.176 1.00 82.88 83 GLY A CA 1
ATOM 651 C C . GLY A 1 83 ? -2.152 8.987 -1.723 1.00 82.88 83 GLY A C 1
ATOM 652 O O . GLY A 1 83 ? -2.467 10.021 -1.144 1.00 82.88 83 GLY A O 1
ATOM 653 N N . ARG A 1 84 ? -2.296 7.793 -1.140 1.00 87.38 84 ARG A N 1
ATOM 654 C CA . ARG A 1 84 ? -2.877 7.564 0.197 1.00 87.38 84 ARG A CA 1
ATOM 655 C C . ARG A 1 84 ? -1.944 6.787 1.128 1.00 87.38 84 ARG A C 1
ATOM 657 O O . ARG A 1 84 ? -2.390 6.300 2.163 1.00 87.38 84 ARG A O 1
ATOM 664 N N . MET A 1 85 ? -0.664 6.674 0.779 1.00 86.44 85 MET A N 1
ATOM 665 C CA . MET A 1 85 ? 0.309 5.870 1.526 1.00 86.44 85 MET A CA 1
ATOM 666 C C . MET A 1 85 ? 0.455 6.303 2.986 1.00 86.44 85 MET A C 1
ATOM 668 O O . MET A 1 85 ? 0.496 5.439 3.857 1.00 86.44 85 MET A O 1
ATOM 672 N N . ASP A 1 86 ? 0.418 7.606 3.273 1.00 88.00 86 ASP A N 1
ATOM 673 C CA . ASP A 1 86 ? 0.473 8.125 4.651 1.00 88.00 86 ASP A CA 1
ATOM 674 C C . ASP A 1 86 ? -0.720 7.675 5.506 1.00 88.00 86 ASP A C 1
ATOM 676 O O . ASP A 1 86 ? -0.620 7.547 6.724 1.00 88.00 86 ASP A O 1
ATOM 680 N N . ALA A 1 87 ? -1.868 7.417 4.873 1.00 88.00 87 ALA A N 1
ATOM 681 C CA . ALA A 1 87 ? -3.042 6.895 5.560 1.00 88.00 87 ALA A CA 1
ATOM 682 C C . ALA A 1 87 ? -2.983 5.371 5.742 1.00 88.00 87 ALA A C 1
ATOM 684 O O . ALA A 1 87 ? -3.619 4.864 6.669 1.00 88.00 87 ALA A O 1
ATOM 685 N N . ILE A 1 88 ? -2.257 4.666 4.862 1.00 90.25 88 ILE A N 1
ATOM 686 C CA . ILE A 1 88 ? -2.170 3.200 4.795 1.00 90.25 88 ILE A CA 1
ATOM 687 C C . ILE A 1 88 ? -1.080 2.651 5.722 1.00 90.25 88 ILE A C 1
ATOM 689 O O . ILE A 1 88 ? -1.318 1.677 6.435 1.00 90.25 88 ILE A O 1
ATOM 693 N N . LEU A 1 89 ? 0.105 3.259 5.716 1.00 87.12 89 LEU A N 1
ATOM 694 C CA . LEU A 1 89 ? 1.233 2.790 6.513 1.00 87.12 89 LEU A CA 1
ATOM 695 C C . LEU A 1 89 ? 1.045 3.095 8.014 1.00 87.12 89 LEU A C 1
ATOM 697 O O . LEU A 1 89 ? 0.311 4.020 8.380 1.00 87.12 89 LEU A O 1
ATOM 701 N N . PRO A 1 90 ? 1.700 2.330 8.911 1.00 80.12 90 PRO A N 1
ATOM 702 C CA . PRO A 1 90 ? 1.698 2.616 10.339 1.00 80.12 90 PRO A CA 1
ATOM 703 C C . PRO A 1 90 ? 2.227 4.022 10.638 1.00 80.12 90 PRO A C 1
ATOM 705 O O . PRO A 1 90 ? 3.140 4.511 9.970 1.00 80.12 90 PRO A O 1
ATOM 708 N N . LEU A 1 91 ? 1.688 4.650 11.686 1.00 75.00 91 LEU A N 1
ATOM 709 C CA . LEU A 1 91 ? 2.168 5.942 12.185 1.00 75.00 91 LEU A CA 1
ATOM 710 C C . LEU A 1 91 ? 3.672 5.867 12.488 1.00 75.00 91 LEU A C 1
ATOM 712 O O . LEU A 1 91 ? 4.112 4.971 13.203 1.00 75.00 91 LEU A O 1
ATOM 716 N N . GLY A 1 92 ? 4.441 6.815 11.949 1.00 73.81 92 GLY A N 1
ATOM 717 C CA . GLY A 1 92 ? 5.901 6.844 12.086 1.00 73.81 92 GLY A CA 1
ATOM 718 C C . GLY A 1 92 ? 6.665 6.059 11.014 1.00 73.81 92 GLY A C 1
ATOM 719 O O . GLY A 1 92 ? 7.891 6.023 11.068 1.00 73.81 92 GLY A O 1
ATOM 720 N N . SER A 1 93 ? 5.978 5.462 10.034 1.00 83.06 93 SER A N 1
ATOM 721 C CA . SER A 1 93 ? 6.642 4.865 8.870 1.00 83.06 93 SER A CA 1
ATOM 722 C C . SER A 1 93 ? 7.289 5.941 8.004 1.00 83.06 93 SER A C 1
ATOM 724 O O . SER A 1 93 ? 6.649 6.928 7.644 1.00 83.06 93 SER A O 1
ATOM 726 N N . ASP A 1 94 ? 8.545 5.722 7.630 1.00 87.94 94 ASP A N 1
ATOM 727 C CA . ASP A 1 94 ? 9.277 6.613 6.738 1.00 87.94 94 ASP A CA 1
ATOM 728 C C . ASP A 1 94 ? 8.845 6.363 5.284 1.00 87.94 94 ASP A C 1
ATOM 730 O O . ASP A 1 94 ? 9.336 5.459 4.604 1.00 87.94 94 ASP A O 1
ATOM 734 N N . LEU A 1 95 ? 7.872 7.141 4.802 1.00 89.75 95 LEU A N 1
ATOM 735 C CA . LEU A 1 95 ? 7.428 7.056 3.411 1.00 89.75 95 LEU A CA 1
ATOM 736 C C . LEU A 1 95 ? 8.586 7.324 2.438 1.00 89.75 95 LEU A C 1
ATOM 738 O O . LEU A 1 95 ? 8.648 6.711 1.369 1.00 89.75 95 LEU A O 1
ATOM 742 N N . ASP A 1 96 ? 9.508 8.217 2.790 1.00 91.56 96 ASP A N 1
ATOM 743 C CA . ASP A 1 96 ? 10.630 8.553 1.924 1.00 91.56 96 ASP A CA 1
ATOM 744 C C . ASP A 1 96 ? 11.629 7.397 1.842 1.00 91.56 96 ASP A C 1
ATOM 746 O O . ASP A 1 96 ? 12.109 7.104 0.745 1.00 91.56 96 ASP A O 1
ATOM 750 N N . HIS A 1 97 ? 11.841 6.643 2.925 1.00 92.50 97 HIS A N 1
ATOM 751 C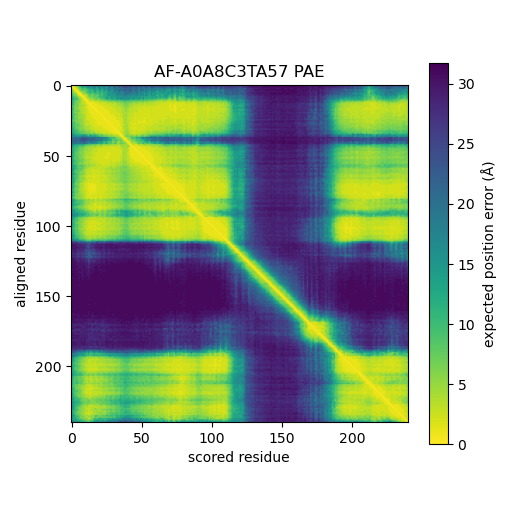 CA . HIS A 1 97 ? 12.570 5.370 2.882 1.00 92.50 97 HIS A CA 1
ATOM 752 C C . HIS A 1 97 ? 11.990 4.411 1.834 1.00 92.50 97 HIS A C 1
ATOM 754 O O . HIS A 1 97 ? 12.731 3.876 1.005 1.00 92.50 97 HIS A O 1
ATOM 760 N N . TRP A 1 98 ? 10.668 4.221 1.818 1.00 91.50 98 TRP A N 1
ATOM 761 C CA . TRP A 1 98 ? 10.011 3.323 0.863 1.00 91.50 98 TRP A CA 1
ATOM 762 C C . TRP A 1 98 ? 10.095 3.827 -0.580 1.00 91.50 98 TRP A C 1
ATOM 764 O O . TRP A 1 98 ? 10.336 3.036 -1.495 1.00 91.50 98 TRP A O 1
ATOM 774 N N . LYS A 1 99 ? 9.985 5.143 -0.801 1.00 93.19 99 LYS A N 1
ATOM 775 C CA . LYS A 1 99 ? 10.231 5.746 -2.123 1.00 93.19 99 LYS A CA 1
ATOM 776 C C . LYS A 1 99 ? 11.666 5.504 -2.582 1.00 93.19 99 LYS A C 1
ATOM 778 O O . LYS A 1 99 ? 11.876 5.114 -3.727 1.00 93.19 99 LYS A O 1
ATOM 783 N N . GLN A 1 100 ? 12.651 5.690 -1.703 1.00 93.81 100 GLN A N 1
ATOM 784 C CA . GLN A 1 100 ? 14.059 5.436 -2.021 1.00 93.81 100 GLN A CA 1
ATOM 785 C C . GLN A 1 100 ? 14.322 3.957 -2.312 1.00 93.81 100 GLN A C 1
ATOM 787 O O . GLN A 1 100 ? 15.089 3.632 -3.221 1.00 93.81 100 GLN A O 1
ATOM 792 N N . LEU A 1 101 ? 13.659 3.050 -1.592 1.00 93.31 101 LEU A N 1
ATOM 793 C CA . LEU A 1 101 ? 13.715 1.623 -1.889 1.00 93.31 101 LEU A CA 1
ATOM 794 C C . LEU A 1 101 ? 13.157 1.325 -3.288 1.00 93.31 101 LEU A C 1
ATOM 796 O O . LEU A 1 101 ? 13.800 0.603 -4.050 1.00 93.31 101 LEU A O 1
ATOM 800 N N . LEU A 1 102 ? 12.020 1.920 -3.659 1.00 93.50 102 LEU A N 1
ATOM 801 C CA . LEU A 1 102 ? 11.460 1.777 -5.003 1.00 93.50 102 LEU A CA 1
ATOM 802 C C . LEU A 1 102 ? 12.405 2.340 -6.076 1.00 93.50 102 LEU A C 1
ATOM 804 O O . LEU A 1 102 ? 12.640 1.680 -7.085 1.00 93.50 102 LEU A O 1
ATOM 808 N N . VAL A 1 103 ? 13.008 3.512 -5.849 1.00 94.56 103 VAL A N 1
ATOM 809 C CA . VAL A 1 103 ? 14.020 4.094 -6.753 1.00 94.56 103 VAL A CA 1
ATOM 810 C C . VAL A 1 103 ? 15.200 3.145 -6.933 1.00 94.56 103 VAL A C 1
ATOM 812 O O . VAL A 1 103 ? 15.636 2.928 -8.063 1.00 94.56 103 VAL A O 1
ATOM 815 N N . ARG A 1 104 ? 15.696 2.534 -5.850 1.00 93.19 104 ARG A N 1
ATOM 816 C CA . ARG A 1 104 ? 16.766 1.530 -5.923 1.00 93.19 104 ARG A CA 1
ATOM 817 C C . ARG A 1 104 ? 16.354 0.342 -6.796 1.00 93.19 104 ARG A C 1
ATOM 819 O O . ARG A 1 104 ? 17.121 -0.033 -7.676 1.00 93.19 104 ARG A O 1
ATOM 826 N N . LYS A 1 105 ? 15.148 -0.201 -6.607 1.00 91.38 105 LYS A N 1
ATOM 827 C CA . LYS A 1 105 ? 14.632 -1.326 -7.409 1.00 91.38 105 LYS A CA 1
ATOM 828 C C . LYS A 1 105 ? 14.484 -0.964 -8.885 1.00 91.38 105 LYS A C 1
ATOM 830 O O . LYS A 1 105 ? 14.932 -1.707 -9.750 1.00 91.38 105 LYS A O 1
ATOM 835 N N . VAL A 1 106 ? 13.927 0.206 -9.187 1.00 92.38 106 VAL A N 1
ATOM 836 C CA . VAL A 1 106 ? 13.815 0.705 -10.565 1.00 92.38 106 VAL A CA 1
ATOM 837 C C . VAL A 1 106 ? 15.194 0.885 -11.192 1.00 92.38 106 VAL A C 1
ATOM 839 O O . VAL A 1 106 ? 15.397 0.498 -12.337 1.00 92.38 106 VAL A O 1
ATOM 842 N N . LYS A 1 107 ? 16.161 1.420 -10.444 1.00 91.19 107 LYS A N 1
ATOM 843 C CA . LYS A 1 107 ? 17.544 1.564 -10.905 1.00 91.19 107 LYS A CA 1
ATOM 844 C C . LYS A 1 107 ? 18.171 0.210 -11.245 1.00 91.19 107 LYS A C 1
ATOM 846 O O . LYS A 1 107 ? 18.789 0.096 -12.297 1.00 91.19 107 LYS A O 1
ATOM 851 N N . GLU A 1 108 ? 17.999 -0.802 -10.393 1.00 89.94 108 GLU A N 1
ATOM 852 C CA . GLU A 1 108 ? 18.470 -2.173 -10.654 1.00 89.94 108 GLU A CA 1
ATOM 853 C C . GLU A 1 108 ? 17.875 -2.729 -11.957 1.00 89.94 108 GLU A C 1
ATOM 855 O O . GLU A 1 108 ? 18.606 -3.277 -12.776 1.00 89.94 108 GLU A O 1
ATOM 860 N N . LEU A 1 109 ? 16.575 -2.513 -12.185 1.00 88.44 109 LEU A N 1
ATOM 861 C CA . LEU A 1 109 ? 15.885 -2.951 -13.402 1.00 88.4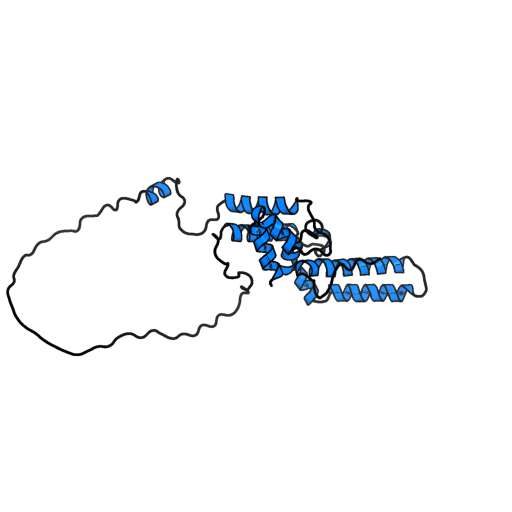4 109 LEU A CA 1
ATOM 862 C C . LEU A 1 109 ? 16.327 -2.201 -14.664 1.00 88.44 109 LEU A C 1
ATOM 864 O O . LEU A 1 109 ? 16.370 -2.792 -15.739 1.00 88.44 109 LEU A O 1
ATOM 868 N N . LEU A 1 110 ? 16.646 -0.910 -14.552 1.00 86.81 110 LEU A N 1
ATOM 869 C CA . LEU A 1 110 ? 17.166 -0.116 -15.670 1.00 86.81 110 LEU A CA 1
ATOM 870 C C . LEU A 1 110 ? 18.617 -0.482 -16.012 1.00 86.81 110 LEU A C 1
ATOM 872 O O . LEU A 1 110 ? 18.996 -0.412 -17.177 1.00 86.81 110 LEU A O 1
ATOM 876 N N . ALA A 1 111 ? 19.415 -0.869 -15.013 1.00 82.69 111 ALA A N 1
ATOM 877 C CA . ALA A 1 111 ? 20.808 -1.276 -15.188 1.00 82.69 111 ALA A CA 1
ATOM 878 C C . ALA A 1 111 ? 20.955 -2.717 -15.711 1.00 82.69 111 ALA A C 1
ATOM 880 O O . ALA A 1 111 ? 22.016 -3.077 -16.218 1.00 82.69 111 ALA A O 1
ATOM 881 N N . SER A 1 112 ? 19.917 -3.553 -15.595 1.00 75.19 112 SER A N 1
ATOM 882 C CA . SER A 1 112 ? 19.897 -4.887 -16.196 1.00 75.19 112 SER A CA 1
ATOM 883 C C . SER A 1 112 ? 19.436 -4.809 -17.661 1.00 75.19 112 SER A C 1
ATOM 885 O O . SER A 1 112 ? 18.252 -4.555 -17.899 1.00 75.19 112 SER A O 1
ATOM 887 N N . PRO A 1 113 ? 20.313 -5.034 -18.661 1.00 52.41 113 PRO A N 1
ATOM 888 C CA . PRO A 1 113 ? 19.875 -5.149 -20.044 1.00 52.41 113 PRO A CA 1
ATOM 889 C C . PRO A 1 113 ? 18.996 -6.396 -20.179 1.00 52.41 113 PRO A C 1
ATOM 891 O O . PRO A 1 113 ? 19.358 -7.478 -19.726 1.00 52.41 113 PRO A O 1
ATOM 894 N N . THR A 1 114 ? 17.820 -6.207 -20.768 1.00 57.34 114 THR A N 1
ATOM 895 C CA . THR A 1 114 ? 16.729 -7.172 -20.949 1.00 57.34 114 THR A CA 1
ATOM 896 C C . THR A 1 114 ? 17.189 -8.631 -21.089 1.00 57.34 114 THR A C 1
ATOM 898 O O . THR A 1 114 ? 17.662 -9.060 -22.138 1.00 57.34 114 THR A O 1
ATOM 901 N N . GLY A 1 115 ? 16.996 -9.397 -20.019 1.00 43.81 115 GLY A N 1
ATOM 902 C CA . GLY A 1 115 ? 17.152 -10.845 -19.932 1.00 43.81 115 GLY A CA 1
ATOM 903 C C . GLY A 1 115 ? 16.764 -11.247 -18.513 1.00 43.81 115 GLY A C 1
ATOM 904 O O . GLY A 1 115 ? 17.287 -10.661 -17.574 1.00 43.81 115 GLY A O 1
ATOM 905 N N . CYS A 1 116 ? 15.777 -12.138 -18.370 1.00 39.97 116 CYS A N 1
ATOM 906 C CA . CYS A 1 116 ? 15.134 -12.565 -17.118 1.00 39.97 116 CYS A CA 1
ATOM 907 C C . CYS A 1 116 ? 15.955 -12.336 -15.830 1.00 39.97 116 CYS A C 1
ATOM 909 O O . CYS A 1 116 ? 17.075 -12.843 -15.736 1.00 39.97 116 CYS A O 1
ATOM 911 N N . PRO A 1 117 ? 15.401 -11.683 -14.790 1.00 44.22 117 PRO A N 1
ATOM 912 C CA . PRO A 1 117 ? 16.092 -11.601 -13.519 1.00 44.22 117 PRO A CA 1
ATOM 913 C C . PRO A 1 117 ? 16.086 -12.979 -12.865 1.00 44.22 117 PRO A C 1
ATOM 915 O O . PRO A 1 117 ? 15.030 -13.551 -12.586 1.00 44.22 117 PRO A O 1
ATOM 918 N N . SER A 1 118 ? 17.271 -13.477 -12.535 1.00 42.75 118 SER A N 1
ATOM 919 C CA . SER A 1 118 ? 17.449 -14.309 -11.352 1.00 42.75 118 SER A CA 1
ATOM 920 C C . SER A 1 118 ? 16.773 -13.576 -10.191 1.00 42.75 118 SER A C 1
ATOM 922 O O . SER A 1 118 ? 17.201 -12.479 -9.834 1.00 42.75 118 SER A O 1
ATOM 924 N N . SER A 1 119 ? 15.673 -14.125 -9.673 1.00 39.56 119 SER A N 1
ATOM 925 C CA . SER A 1 119 ? 14.860 -13.489 -8.635 1.00 39.56 119 SER A CA 1
ATOM 926 C C . SER A 1 119 ? 15.736 -13.011 -7.465 1.00 39.56 119 SER A C 1
ATOM 928 O O . SER A 1 119 ? 16.319 -13.847 -6.770 1.00 39.56 119 SER A O 1
ATOM 930 N N . PRO A 1 120 ? 15.826 -11.693 -7.192 1.00 46.69 120 PRO A N 1
ATOM 931 C CA . PRO A 1 120 ? 16.478 -11.187 -5.987 1.00 46.69 120 PRO A CA 1
ATOM 932 C C . PRO A 1 120 ? 15.612 -11.413 -4.740 1.00 46.69 120 PRO A C 1
ATOM 934 O O . PRO A 1 120 ? 16.053 -11.129 -3.629 1.00 46.69 120 PRO A O 1
ATOM 937 N N . TRP A 1 121 ? 14.371 -11.887 -4.916 1.00 45.34 121 TRP A N 1
ATOM 938 C CA . TRP A 1 121 ? 13.361 -11.930 -3.864 1.00 45.34 121 TRP A CA 1
ATOM 939 C C . TRP A 1 121 ? 13.655 -12.976 -2.774 1.00 45.34 121 TRP A C 1
ATOM 941 O O . TRP A 1 121 ? 13.187 -12.853 -1.650 1.00 45.34 121 TRP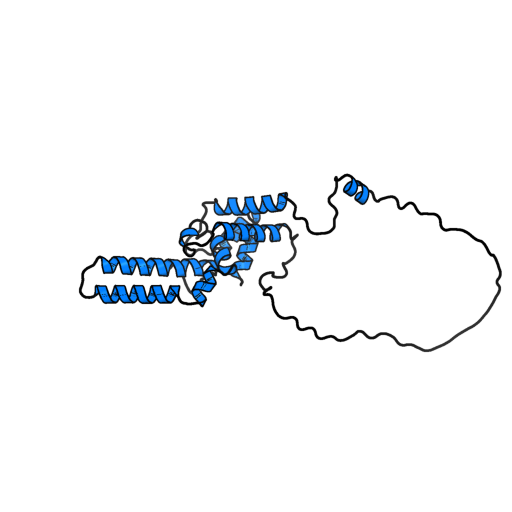 A O 1
ATOM 951 N N . ASN A 1 122 ? 14.497 -13.973 -3.067 1.00 44.38 122 ASN A N 1
ATOM 952 C CA . ASN A 1 122 ? 14.753 -15.103 -2.163 1.00 44.38 122 ASN A CA 1
ATOM 953 C C . ASN A 1 122 ? 16.081 -15.037 -1.388 1.00 44.38 122 ASN A C 1
ATOM 955 O O . ASN A 1 122 ? 16.431 -15.994 -0.697 1.00 44.38 122 ASN A O 1
ATOM 959 N N . ALA A 1 123 ? 16.844 -13.943 -1.464 1.00 37.38 123 ALA A N 1
ATOM 960 C CA . ALA A 1 123 ? 18.118 -13.847 -0.751 1.00 37.38 123 ALA A CA 1
ATOM 961 C C . ALA A 1 123 ? 17.927 -13.401 0.713 1.00 37.38 123 ALA A C 1
ATOM 963 O O . ALA A 1 123 ? 18.231 -12.270 1.087 1.00 37.38 123 ALA A O 1
ATOM 964 N N . GLN A 1 124 ? 17.443 -14.310 1.560 1.00 40.38 124 GLN A N 1
ATOM 965 C CA . GLN A 1 124 ? 17.655 -14.234 3.011 1.00 40.38 124 GLN A CA 1
ATOM 966 C C . GLN A 1 124 ? 19.065 -14.766 3.353 1.00 40.38 124 GLN A C 1
ATOM 968 O O . GLN A 1 124 ? 19.515 -15.744 2.748 1.00 40.38 124 GLN A O 1
ATOM 973 N N . PRO A 1 125 ? 19.791 -14.171 4.317 1.00 40.19 125 PRO A N 1
ATOM 974 C CA . PRO A 1 125 ? 21.117 -14.634 4.697 1.00 40.19 125 PRO A CA 1
ATOM 975 C C . PRO A 1 125 ? 21.012 -15.805 5.682 1.00 40.19 125 PRO A C 1
ATOM 977 O O . PRO A 1 125 ? 20.627 -15.621 6.833 1.00 40.19 125 PRO A O 1
ATOM 980 N N . GLY A 1 126 ? 21.418 -17.006 5.261 1.00 36.47 126 GLY A N 1
ATOM 981 C CA . GLY A 1 126 ? 21.786 -18.061 6.211 1.00 36.47 126 GLY A CA 1
ATOM 982 C C . GLY A 1 126 ? 21.407 -19.487 5.829 1.00 36.47 126 GLY A C 1
ATOM 983 O O . GLY A 1 126 ? 20.428 -20.020 6.332 1.00 36.47 126 GLY A O 1
ATOM 984 N N . LYS A 1 127 ? 22.260 -20.146 5.042 1.00 33.75 127 LYS A N 1
ATOM 985 C CA . LYS A 1 127 ? 23.017 -21.347 5.452 1.00 33.75 127 LYS A CA 1
ATOM 986 C C . LYS A 1 127 ? 23.744 -21.910 4.238 1.00 33.75 127 LYS A C 1
ATOM 988 O O . LYS A 1 127 ? 23.140 -22.468 3.330 1.00 33.75 127 LYS A O 1
ATOM 993 N N . ALA A 1 128 ? 25.064 -21.778 4.269 1.00 40.22 128 ALA A N 1
ATOM 994 C CA . ALA A 1 128 ? 25.946 -22.626 3.497 1.00 40.22 128 ALA A CA 1
ATOM 995 C C . ALA A 1 128 ? 25.718 -24.087 3.910 1.00 40.22 128 ALA A C 1
ATOM 997 O O . ALA A 1 128 ? 25.738 -24.404 5.099 1.00 40.22 128 ALA A O 1
ATOM 998 N N . PHE A 1 129 ? 25.555 -24.963 2.926 1.00 31.62 129 PHE A N 1
ATOM 999 C CA . PHE A 1 129 ? 26.029 -26.332 3.038 1.00 31.62 129 PHE A CA 1
ATOM 1000 C C . PHE A 1 129 ? 26.783 -26.662 1.755 1.00 31.62 129 PHE A C 1
ATOM 1002 O O . PHE A 1 129 ? 26.202 -26.928 0.707 1.00 31.62 129 PHE A O 1
ATOM 1009 N N . CYS A 1 130 ? 28.105 -26.570 1.860 1.00 36.19 130 CYS A N 1
ATOM 1010 C CA . CYS A 1 130 ? 29.029 -27.256 0.979 1.00 36.19 130 CYS A CA 1
ATOM 1011 C C . CYS A 1 130 ? 28.914 -28.756 1.254 1.00 36.19 130 CYS A C 1
ATOM 1013 O O . CYS A 1 130 ? 28.980 -29.137 2.421 1.00 36.19 130 CYS A O 1
ATOM 1015 N N . VAL A 1 131 ? 28.858 -29.587 0.213 1.00 31.61 131 VAL A N 1
ATOM 1016 C CA . VAL A 1 131 ? 29.581 -30.864 0.217 1.00 31.61 131 VAL A CA 1
ATOM 1017 C C . VAL A 1 131 ? 30.161 -31.097 -1.179 1.00 31.61 131 VAL A C 1
ATOM 1019 O O . VAL A 1 131 ? 29.454 -31.086 -2.182 1.00 31.61 131 VAL A O 1
ATOM 1022 N N . ASP A 1 132 ? 31.480 -31.243 -1.157 1.00 30.44 132 ASP A N 1
ATOM 1023 C CA . ASP A 1 132 ? 32.436 -31.651 -2.182 1.00 30.44 132 ASP A CA 1
ATOM 1024 C C . ASP A 1 132 ? 32.078 -32.946 -2.927 1.00 30.44 132 ASP A C 1
ATOM 1026 O O . ASP A 1 132 ? 31.482 -33.846 -2.339 1.00 30.44 132 ASP A O 1
ATOM 1030 N N . ALA A 1 133 ? 32.592 -33.092 -4.156 1.00 28.86 133 ALA A N 1
ATOM 1031 C CA . ALA A 1 133 ? 33.507 -34.192 -4.507 1.00 28.86 133 ALA A CA 1
ATOM 1032 C C . ALA A 1 133 ? 33.921 -34.165 -5.997 1.00 28.86 133 ALA A C 1
ATOM 1034 O O . ALA A 1 133 ? 33.207 -34.643 -6.870 1.00 28.86 133 ALA A O 1
ATOM 1035 N N . ALA A 1 134 ? 35.126 -33.628 -6.210 1.00 32.38 134 ALA A N 1
ATOM 1036 C CA . ALA A 1 134 ? 36.240 -34.100 -7.047 1.00 32.38 134 ALA A CA 1
ATOM 1037 C C . ALA A 1 134 ? 36.082 -34.466 -8.558 1.00 32.38 134 ALA A C 1
ATOM 1039 O O . ALA A 1 134 ? 35.213 -35.242 -8.948 1.00 32.38 134 ALA A O 1
ATOM 1040 N N . PRO A 1 135 ? 37.047 -34.024 -9.401 1.00 39.25 135 PRO A N 1
ATOM 1041 C CA . PRO A 1 135 ? 37.243 -34.446 -10.791 1.00 39.25 135 PRO A CA 1
ATOM 1042 C C . PRO A 1 135 ? 38.211 -35.643 -10.907 1.00 39.25 135 PRO A C 1
ATOM 1044 O O . PRO A 1 135 ? 39.119 -35.789 -10.089 1.00 39.25 135 PRO A O 1
ATOM 1047 N N . GLN A 1 136 ? 38.084 -36.459 -11.962 1.00 31.56 136 GLN A N 1
ATOM 1048 C CA . GLN A 1 136 ? 39.054 -37.519 -12.286 1.00 31.56 136 GLN A CA 1
ATOM 1049 C C . GLN A 1 136 ? 39.456 -37.517 -13.783 1.00 31.56 136 GLN A C 1
ATOM 1051 O O . GLN A 1 136 ? 38.579 -37.391 -14.643 1.00 31.56 136 GLN A O 1
ATOM 1056 N N . PRO A 1 137 ? 40.768 -37.623 -14.091 1.00 34.50 137 PRO A N 1
ATOM 1057 C CA . PRO A 1 137 ? 41.349 -37.658 -15.436 1.00 34.50 137 PRO A CA 1
ATOM 1058 C C . PRO A 1 137 ? 41.880 -39.049 -15.874 1.00 34.50 137 PRO A C 1
ATOM 1060 O O . PRO A 1 137 ? 42.281 -39.837 -15.036 1.00 34.50 137 PRO A O 1
ATOM 1063 N N . ARG A 1 138 ? 42.027 -39.218 -17.206 1.00 35.75 138 ARG A N 1
ATOM 1064 C CA . ARG A 1 138 ? 42.976 -40.070 -17.985 1.00 35.75 138 ARG A CA 1
ATOM 1065 C C . ARG A 1 138 ? 43.016 -41.603 -17.813 1.00 35.75 138 ARG A C 1
ATOM 1067 O O . ARG A 1 138 ? 43.107 -42.089 -16.707 1.00 35.75 138 ARG A O 1
ATOM 1074 N N . GLU A 1 139 ? 43.144 -42.295 -18.961 1.00 27.81 139 GLU A N 1
ATOM 1075 C CA . GLU A 1 139 ? 44.066 -43.419 -19.307 1.00 27.81 139 GLU A CA 1
ATOM 1076 C C . GLU A 1 139 ? 43.793 -43.819 -20.792 1.00 27.81 139 GLU A C 1
ATOM 1078 O O . GLU A 1 139 ? 42.636 -43.811 -21.204 1.00 27.81 139 GLU A O 1
ATOM 1083 N N . ALA A 1 140 ? 44.758 -43.813 -21.739 1.00 29.00 140 ALA A N 1
ATOM 1084 C CA . ALA A 1 140 ? 45.803 -44.824 -22.052 1.00 29.00 140 ALA A CA 1
ATOM 1085 C C . ALA A 1 140 ? 45.181 -46.189 -22.465 1.00 29.00 140 ALA A C 1
ATOM 1087 O O . ALA A 1 140 ? 44.270 -46.642 -21.797 1.00 29.00 140 ALA A O 1
ATOM 1088 N N . GLU A 1 141 ? 45.539 -46.931 -23.525 1.00 30.78 141 GLU A N 1
ATOM 1089 C CA . GLU A 1 141 ? 46.767 -47.070 -24.324 1.00 30.78 141 GLU A CA 1
ATOM 1090 C C . GLU A 1 141 ? 46.535 -48.081 -25.494 1.00 30.78 141 GLU A C 1
ATOM 1092 O O . GLU A 1 141 ? 45.440 -48.632 -25.618 1.00 30.78 141 GLU A O 1
ATOM 1097 N N . THR A 1 142 ? 47.605 -48.417 -26.247 1.00 27.17 142 THR A N 1
ATOM 1098 C CA . THR A 1 142 ? 47.805 -49.504 -27.262 1.00 27.17 142 THR A CA 1
ATOM 1099 C C . THR A 1 142 ? 47.666 -49.037 -28.724 1.00 27.17 142 THR A C 1
ATOM 1101 O O . THR A 1 142 ? 46.597 -48.600 -29.119 1.00 27.17 142 THR A O 1
ATOM 1104 N N . GLY A 1 143 ? 48.639 -49.089 -29.644 1.00 29.72 143 GLY A N 1
ATOM 1105 C CA . GLY A 1 143 ? 49.919 -49.798 -29.808 1.00 29.72 143 GLY A CA 1
ATOM 1106 C C . GLY A 1 143 ? 50.400 -49.615 -31.282 1.00 29.72 143 GLY A C 1
ATOM 1107 O O . GLY A 1 143 ? 49.726 -48.916 -32.032 1.00 29.72 143 GLY A O 1
ATOM 1108 N N . PRO A 1 144 ? 51.536 -50.191 -31.731 1.00 39.25 144 PRO A N 1
ATOM 1109 C CA . PRO A 1 144 ? 52.657 -49.424 -32.306 1.00 39.25 144 PRO A CA 1
ATOM 1110 C C . PRO A 1 144 ? 52.961 -49.648 -33.808 1.00 39.25 144 PRO A C 1
ATOM 1112 O O . PRO A 1 144 ? 52.563 -50.651 -34.395 1.00 39.25 144 PRO A O 1
ATOM 1115 N N . GLY A 1 145 ? 53.772 -48.754 -34.397 1.00 30.16 145 GLY A N 1
ATOM 1116 C CA . GLY A 1 145 ? 54.415 -48.945 -35.707 1.00 30.16 145 GLY A CA 1
ATOM 1117 C C . GLY A 1 145 ? 55.447 -47.857 -36.056 1.00 30.16 145 GLY A C 1
ATOM 1118 O O . GLY A 1 145 ? 55.086 -46.790 -36.539 1.00 30.16 145 GLY A O 1
ATOM 1119 N N . GLU A 1 146 ? 56.728 -48.141 -35.816 1.00 34.75 146 GLU A N 1
ATOM 1120 C CA . GLU A 1 146 ? 57.929 -47.459 -36.357 1.00 34.75 146 GLU A CA 1
ATOM 1121 C C . GLU A 1 146 ? 58.514 -48.290 -37.537 1.00 34.75 146 GLU A C 1
ATOM 1123 O O . GLU A 1 146 ? 57.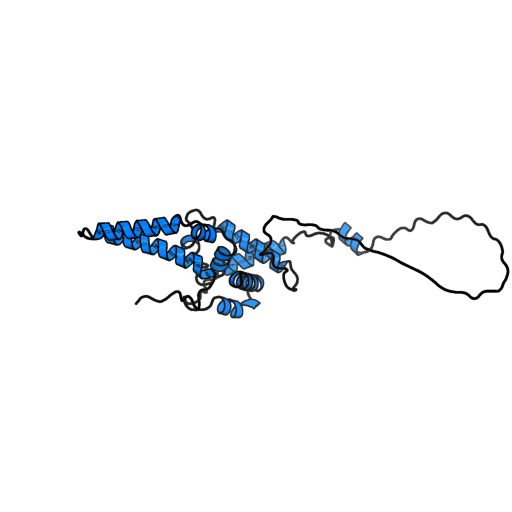998 -49.393 -37.751 1.00 34.75 146 GLU A O 1
ATOM 1128 N N . PRO A 1 147 ? 59.616 -47.915 -38.252 1.00 44.38 147 PRO A N 1
ATOM 1129 C CA . PRO A 1 147 ? 60.479 -46.708 -38.189 1.00 44.38 147 PRO A CA 1
ATOM 1130 C C . PRO A 1 147 ? 60.819 -46.092 -39.583 1.00 44.38 147 PRO A C 1
ATOM 1132 O O . PRO A 1 147 ? 60.450 -46.645 -40.615 1.00 44.38 147 PRO A O 1
ATOM 1135 N N . GLN A 1 148 ? 61.601 -44.990 -39.629 1.00 30.22 148 GLN A N 1
ATOM 1136 C CA . GLN A 1 148 ? 62.953 -44.941 -40.261 1.00 30.22 148 GLN A CA 1
ATOM 1137 C C . GLN A 1 148 ? 63.438 -43.523 -40.686 1.00 30.22 148 GLN A C 1
ATOM 1139 O O . GLN A 1 148 ? 62.887 -42.941 -41.609 1.00 30.22 148 GLN A O 1
ATOM 1144 N N . ARG A 1 149 ? 64.524 -43.062 -40.014 1.00 34.47 149 ARG A N 1
ATOM 1145 C CA . ARG A 1 149 ? 65.749 -42.300 -40.435 1.00 34.47 149 ARG A CA 1
ATOM 1146 C C . ARG A 1 149 ? 65.630 -41.123 -41.441 1.00 34.47 149 ARG A C 1
ATOM 1148 O O . ARG A 1 149 ? 64.946 -41.227 -42.439 1.00 34.47 149 ARG A O 1
ATOM 1155 N N . ASP A 1 150 ? 66.351 -39.997 -41.340 1.00 31.23 150 ASP A N 1
ATOM 1156 C CA . ASP A 1 150 ? 67.772 -39.806 -41.002 1.00 31.23 150 ASP A CA 1
ATOM 1157 C C . ASP A 1 150 ? 68.151 -38.297 -40.893 1.00 31.23 150 ASP A C 1
ATOM 1159 O O . ASP A 1 150 ? 67.502 -37.450 -41.500 1.00 31.23 150 ASP A O 1
ATOM 1163 N N . ARG A 1 151 ? 69.301 -38.030 -40.241 1.00 33.28 151 ARG A N 1
ATOM 1164 C CA . ARG A 1 151 ? 70.210 -36.844 -40.297 1.00 33.28 151 ARG A CA 1
ATOM 1165 C C . ARG A 1 151 ? 69.840 -35.479 -39.670 1.00 33.28 151 ARG A C 1
ATOM 1167 O O . ARG A 1 151 ? 69.055 -34.707 -40.202 1.00 33.28 151 ARG A O 1
ATOM 1174 N N . GLY A 1 152 ? 70.606 -35.107 -38.628 1.00 27.36 152 GLY A N 1
ATOM 1175 C CA . GLY A 1 152 ? 70.932 -33.709 -38.257 1.00 27.36 152 GLY A CA 1
ATOM 1176 C C . GLY A 1 152 ? 72.074 -33.116 -39.119 1.00 27.36 152 GLY A C 1
ATOM 1177 O O . GLY A 1 152 ? 72.312 -33.665 -40.198 1.00 27.36 152 GLY A O 1
ATOM 1178 N N . PRO A 1 153 ? 72.868 -32.104 -38.671 1.00 46.75 153 PRO A N 1
ATOM 1179 C CA . PRO A 1 153 ? 72.894 -31.456 -37.346 1.00 46.75 153 PRO A CA 1
ATOM 1180 C C . PRO A 1 153 ? 73.127 -29.909 -37.331 1.00 46.75 153 PRO A C 1
ATOM 1182 O O . PRO A 1 153 ? 73.460 -29.293 -38.333 1.00 46.75 153 PRO A O 1
ATOM 1185 N N . SER A 1 154 ? 73.124 -29.351 -36.110 1.00 30.50 154 SER A N 1
ATOM 1186 C CA . SER A 1 154 ? 73.991 -28.256 -35.611 1.00 30.50 154 SER A CA 1
ATOM 1187 C C . SER A 1 154 ? 73.731 -26.791 -36.015 1.00 30.50 154 SER A C 1
ATOM 1189 O O . SER A 1 154 ? 73.790 -26.416 -37.178 1.00 30.50 154 SER A O 1
ATOM 1191 N N . GLY A 1 155 ? 73.606 -25.922 -35.001 1.00 29.25 155 GLY A N 1
ATOM 1192 C CA . GLY A 1 155 ? 73.717 -24.467 -35.155 1.00 29.25 155 GLY A CA 1
ATOM 1193 C C . GLY A 1 155 ? 73.327 -23.686 -33.898 1.00 29.25 155 GLY A C 1
ATOM 1194 O O . GLY A 1 155 ? 72.156 -23.418 -33.667 1.00 29.25 155 GLY A O 1
ATOM 1195 N N . LYS A 1 156 ? 74.317 -23.319 -33.079 1.00 37.16 156 LYS A N 1
ATOM 1196 C CA . LYS A 1 156 ? 74.189 -22.389 -31.943 1.00 37.16 156 LYS A CA 1
ATOM 1197 C C . LYS A 1 156 ? 73.909 -20.970 -32.460 1.00 37.16 156 LYS A C 1
ATOM 1199 O O . LYS A 1 156 ? 74.653 -20.517 -33.321 1.00 37.16 156 LYS A O 1
ATOM 1204 N N . SER A 1 157 ? 72.977 -20.225 -31.859 1.00 31.89 157 SER A N 1
ATOM 1205 C CA . SER A 1 157 ? 73.145 -18.771 -31.721 1.00 31.89 157 SER A CA 1
ATOM 1206 C C . SER A 1 157 ? 72.299 -18.177 -30.597 1.00 31.89 157 SER A C 1
ATOM 1208 O O . SER A 1 157 ? 71.116 -18.461 -30.446 1.00 31.89 157 SER A O 1
ATOM 1210 N N . SER A 1 158 ? 72.978 -17.322 -29.844 1.00 39.44 158 SER A N 1
ATOM 1211 C CA . SER A 1 158 ? 72.482 -16.315 -28.915 1.00 39.44 158 SER A CA 1
ATOM 1212 C C . SER A 1 158 ? 71.515 -15.338 -29.595 1.00 39.44 158 SER A C 1
ATOM 1214 O O . SER A 1 158 ? 71.805 -14.900 -30.709 1.00 39.44 158 SER A O 1
ATOM 1216 N N . ALA A 1 159 ? 70.427 -14.960 -28.915 1.00 35.19 159 ALA A N 1
ATOM 1217 C CA . ALA A 1 159 ? 69.777 -13.655 -29.065 1.00 35.19 159 ALA A CA 1
ATOM 1218 C C . ALA A 1 159 ? 68.796 -13.390 -27.904 1.00 35.19 159 ALA A C 1
ATOM 1220 O O . ALA A 1 159 ? 67.915 -14.193 -27.607 1.00 35.19 159 ALA A O 1
ATOM 1221 N N . VAL A 1 160 ? 68.976 -12.241 -27.258 1.00 47.72 160 VAL A N 1
ATOM 1222 C CA . VAL A 1 160 ? 68.094 -11.616 -26.259 1.00 47.72 160 VAL A CA 1
ATOM 1223 C C . VAL A 1 160 ? 66.715 -11.341 -26.888 1.00 47.72 160 VAL A C 1
ATOM 1225 O O . VAL A 1 160 ? 66.684 -10.893 -28.037 1.00 47.72 160 VAL A O 1
ATOM 1228 N N . PRO A 1 161 ? 65.574 -11.559 -26.203 1.00 45.56 161 PRO A N 1
ATOM 1229 C CA . PRO A 1 161 ? 64.281 -11.201 -26.775 1.00 45.56 161 PRO A CA 1
ATOM 1230 C C . PRO A 1 161 ? 64.116 -9.671 -26.783 1.00 45.56 161 PRO A C 1
ATOM 1232 O O . PRO A 1 161 ? 64.427 -9.020 -25.780 1.00 45.56 161 PRO A O 1
ATOM 1235 N N . PRO A 1 162 ? 63.630 -9.063 -27.878 1.00 43.47 162 PRO A N 1
ATOM 1236 C CA . PRO A 1 162 ? 63.350 -7.640 -27.892 1.00 43.47 162 PRO A CA 1
ATOM 1237 C C . PRO A 1 162 ? 62.130 -7.343 -27.013 1.00 43.47 162 PRO A C 1
ATOM 1239 O O . PRO A 1 162 ? 61.135 -8.068 -27.015 1.00 43.47 162 PRO A O 1
ATOM 1242 N N . LEU A 1 163 ? 62.223 -6.245 -26.265 1.00 47.94 163 LEU A N 1
ATOM 1243 C CA . LEU A 1 163 ? 61.111 -5.590 -25.589 1.00 47.94 163 LEU A CA 1
ATOM 1244 C C . LEU A 1 163 ? 60.076 -5.194 -26.651 1.00 47.94 163 LEU A C 1
ATOM 1246 O O . LEU A 1 163 ? 60.225 -4.182 -27.333 1.00 47.94 163 LEU A O 1
ATOM 1250 N N . ILE A 1 164 ? 59.038 -6.013 -26.806 1.00 43.94 164 ILE A N 1
ATOM 1251 C CA . ILE A 1 164 ? 57.831 -5.637 -27.538 1.00 43.94 164 ILE A CA 1
ATOM 1252 C C . ILE A 1 164 ? 57.227 -4.470 -26.759 1.00 43.94 164 ILE A C 1
ATOM 1254 O O . ILE A 1 164 ? 56.679 -4.651 -25.670 1.00 43.94 164 ILE A O 1
ATOM 1258 N N . GLN A 1 165 ? 57.367 -3.256 -27.291 1.00 48.41 165 GLN A N 1
ATOM 1259 C CA . GLN A 1 165 ? 56.522 -2.147 -26.879 1.00 48.41 165 GLN A CA 1
ATOM 1260 C C . GLN A 1 165 ? 55.094 -2.546 -27.245 1.00 48.41 165 GLN A C 1
ATOM 1262 O O . GLN A 1 165 ? 54.706 -2.521 -28.408 1.00 48.41 165 GLN A O 1
ATOM 1267 N N . LYS A 1 166 ? 54.341 -3.006 -26.245 1.00 53.03 166 LYS A N 1
ATOM 1268 C CA . LYS A 1 166 ? 52.907 -3.241 -26.355 1.00 53.03 166 LYS A CA 1
ATOM 1269 C C . LYS A 1 166 ? 52.273 -1.877 -26.614 1.00 53.03 166 LYS A C 1
ATOM 1271 O O . LYS A 1 166 ? 52.141 -1.076 -25.687 1.00 53.03 166 LYS A O 1
ATOM 1276 N N . GLU A 1 167 ? 51.982 -1.585 -27.878 1.00 56.47 167 GLU A N 1
ATOM 1277 C CA . GLU A 1 167 ? 51.202 -0.414 -28.258 1.00 56.47 167 GLU A CA 1
ATOM 1278 C C . GLU A 1 167 ? 49.907 -0.455 -27.446 1.00 56.47 167 GLU A C 1
ATOM 1280 O O . GLU A 1 167 ? 49.172 -1.444 -27.468 1.00 56.47 167 GLU A O 1
ATOM 1285 N N . LYS A 1 168 ? 49.696 0.582 -26.633 1.00 62.34 168 LYS A N 1
ATOM 1286 C CA . LYS A 1 168 ? 48.489 0.719 -25.823 1.00 62.34 168 LYS A CA 1
ATOM 1287 C C . LYS A 1 168 ? 47.322 0.761 -26.791 1.00 62.34 168 LYS A C 1
ATOM 1289 O O . LYS A 1 168 ? 47.318 1.566 -27.724 1.00 62.34 168 LYS A O 1
ATOM 1294 N N . THR A 1 169 ? 46.367 -0.129 -26.591 1.00 77.31 169 THR A N 1
ATOM 1295 C CA . THR A 1 169 ? 45.208 -0.239 -27.473 1.00 77.31 169 THR A CA 1
ATOM 1296 C C . THR A 1 169 ? 44.452 1.093 -27.454 1.00 77.31 169 THR A C 1
ATOM 1298 O O . THR A 1 169 ? 44.405 1.756 -26.418 1.00 77.31 169 THR A O 1
ATOM 1301 N N . LEU A 1 170 ? 43.864 1.517 -28.579 1.00 69.25 170 LEU A N 1
ATOM 1302 C CA . LEU A 1 170 ? 43.128 2.791 -28.669 1.00 69.25 170 LEU A CA 1
ATOM 1303 C C . LEU A 1 170 ? 42.102 2.958 -27.536 1.00 69.25 170 LEU A C 1
ATOM 1305 O O . LEU A 1 170 ? 41.925 4.058 -27.027 1.00 69.25 170 LEU A O 1
ATOM 1309 N N . THR A 1 171 ? 41.487 1.860 -27.101 1.00 71.50 171 THR A N 1
ATOM 1310 C CA . THR A 1 171 ? 40.575 1.807 -25.954 1.00 71.50 171 THR A CA 1
ATOM 1311 C C . THR A 1 171 ? 41.260 2.170 -24.635 1.00 71.50 171 THR A C 1
ATOM 1313 O O . THR A 1 171 ? 40.789 3.073 -23.958 1.00 71.50 171 THR A O 1
ATOM 1316 N N . GLU A 1 172 ? 42.416 1.581 -24.311 1.00 78.06 172 GLU A N 1
ATOM 1317 C CA . GLU A 1 172 ? 43.211 1.939 -23.121 1.00 78.06 172 GLU A CA 1
ATOM 1318 C C . GLU A 1 172 ? 43.665 3.405 -23.167 1.00 78.06 172 GLU A C 1
ATOM 1320 O O . GLU A 1 172 ? 43.720 4.078 -22.137 1.00 78.06 172 GLU A O 1
ATOM 1325 N N . HIS A 1 173 ? 43.991 3.930 -24.355 1.00 77.00 173 HIS A N 1
ATOM 1326 C CA . HIS A 1 173 ? 44.357 5.338 -24.487 1.00 77.00 173 HIS A CA 1
ATOM 1327 C C . HIS A 1 173 ? 43.154 6.254 -24.246 1.00 77.00 173 HIS A C 1
ATOM 1329 O O . HIS A 1 173 ? 43.270 7.203 -23.472 1.00 77.00 173 HIS A O 1
ATOM 1335 N N . LEU A 1 174 ? 42.001 5.944 -24.839 1.00 76.88 174 LEU A N 1
ATOM 1336 C CA . LEU A 1 174 ? 40.757 6.693 -24.660 1.00 76.88 174 LEU A CA 1
ATOM 1337 C C . LEU A 1 174 ? 40.230 6.625 -23.217 1.00 76.88 174 LEU A C 1
ATOM 1339 O O . LEU A 1 174 ? 39.751 7.636 -22.706 1.00 76.88 174 LEU A O 1
ATOM 1343 N N . GLU A 1 175 ? 40.394 5.495 -22.529 1.00 79.00 175 GLU A N 1
ATOM 1344 C CA . GLU A 1 175 ? 40.162 5.381 -21.083 1.00 79.00 175 GLU A CA 1
ATOM 1345 C C . GLU A 1 175 ? 41.147 6.252 -20.290 1.00 79.00 175 GLU A C 1
ATOM 1347 O O . GLU A 1 175 ? 40.743 6.998 -19.398 1.00 79.00 175 GLU A O 1
ATOM 1352 N N . SER A 1 176 ? 42.437 6.236 -20.649 1.00 76.31 176 SER A N 1
ATOM 1353 C CA . SER A 1 176 ? 43.466 7.030 -19.961 1.00 76.31 176 SER A CA 1
ATOM 1354 C C . SER A 1 176 ? 43.282 8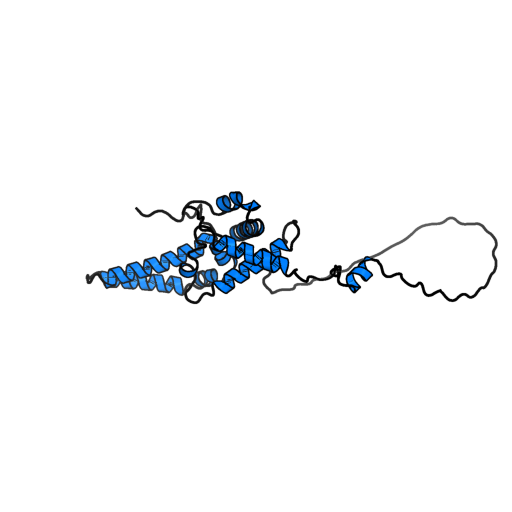.545 -20.105 1.00 76.31 176 SER A C 1
ATOM 1356 O O . SER A 1 176 ? 43.679 9.290 -19.211 1.00 76.31 176 SER A O 1
ATOM 1358 N N . VAL A 1 177 ? 42.664 9.006 -21.200 1.00 78.75 177 VAL A N 1
ATOM 1359 C CA . VAL A 1 177 ? 42.307 10.422 -21.407 1.00 78.75 177 VAL A CA 1
ATOM 1360 C C . VAL A 1 177 ? 40.882 10.753 -20.943 1.00 78.75 177 VAL A C 1
ATOM 1362 O O . VAL A 1 177 ? 40.415 11.870 -21.153 1.00 78.75 177 VAL A O 1
ATOM 1365 N N . GLY A 1 178 ? 40.191 9.806 -20.297 1.00 66.62 178 GLY A N 1
ATOM 1366 C CA . GLY A 1 178 ? 38.864 10.004 -19.707 1.00 66.62 178 GLY A CA 1
ATOM 1367 C C . GLY A 1 178 ? 37.724 10.138 -20.720 1.00 66.62 178 GLY A C 1
ATOM 1368 O O . GLY A 1 178 ? 36.654 10.628 -20.365 1.00 66.62 178 GLY A O 1
ATOM 1369 N N . LEU A 1 179 ? 37.940 9.728 -21.973 1.00 73.88 179 LEU A N 1
ATOM 1370 C CA . LEU A 1 179 ? 36.926 9.741 -23.034 1.00 73.88 179 LEU A CA 1
ATOM 1371 C C . LEU A 1 179 ? 36.087 8.456 -23.069 1.00 73.88 179 LEU A C 1
ATOM 1373 O O . LEU A 1 179 ? 35.005 8.457 -23.652 1.00 73.88 179 LEU A O 1
ATOM 1377 N N . LEU A 1 180 ? 36.563 7.381 -22.437 1.00 58.56 180 LEU A N 1
ATOM 1378 C CA . LEU A 1 180 ? 35.823 6.139 -22.213 1.00 58.56 180 LEU A CA 1
ATOM 1379 C C . LEU A 1 180 ? 35.882 5.758 -20.729 1.00 58.56 180 LEU A C 1
ATOM 1381 O O . LEU A 1 180 ? 36.891 5.982 -20.062 1.00 58.56 180 LEU A O 1
ATOM 1385 N N . ALA A 1 181 ? 34.791 5.196 -20.208 1.00 58.03 181 ALA A N 1
ATOM 1386 C CA . ALA A 1 181 ? 34.780 4.596 -18.879 1.00 58.03 181 ALA A CA 1
ATOM 1387 C C . ALA A 1 181 ? 35.307 3.154 -18.981 1.00 58.03 181 ALA A C 1
ATOM 1389 O O . ALA A 1 181 ? 34.888 2.446 -19.897 1.00 58.03 181 ALA A O 1
ATOM 1390 N N . PRO A 1 182 ? 36.184 2.706 -18.064 1.00 56.16 182 PRO A N 1
ATOM 1391 C CA . PRO A 1 182 ? 36.715 1.350 -18.101 1.00 56.16 182 PRO A CA 1
ATOM 1392 C C . PRO A 1 182 ? 35.581 0.329 -17.966 1.00 56.16 182 PRO A C 1
ATOM 1394 O O . PRO A 1 182 ? 34.817 0.357 -16.993 1.00 56.16 182 PRO A O 1
ATOM 1397 N N . GLU A 1 183 ? 35.476 -0.588 -18.932 1.00 59.03 183 GLU A N 1
ATOM 1398 C CA . GLU A 1 183 ? 34.551 -1.726 -18.890 1.00 59.03 183 GLU A CA 1
ATOM 1399 C C . GLU A 1 183 ? 35.039 -2.746 -17.858 1.00 59.03 183 GLU A C 1
ATOM 1401 O O . GLU A 1 183 ? 35.642 -3.777 -18.147 1.00 59.03 183 GLU A O 1
ATOM 1406 N N . GLY A 1 184 ? 34.821 -2.426 -16.591 1.00 58.06 184 GLY A N 1
ATOM 1407 C CA . GLY A 1 184 ? 35.268 -3.266 -15.502 1.00 58.06 184 GLY A CA 1
ATOM 1408 C C . GLY A 1 184 ? 34.798 -2.716 -14.175 1.00 58.06 184 GLY A C 1
ATOM 1409 O O . GLY A 1 184 ? 35.490 -1.914 -13.560 1.00 58.06 184 GLY A O 1
ATOM 1410 N N . ARG A 1 185 ? 33.661 -3.250 -13.706 1.00 48.03 185 ARG A N 1
ATOM 1411 C CA . ARG A 1 185 ? 33.120 -3.118 -12.341 1.00 48.03 185 ARG A CA 1
ATOM 1412 C C . ARG A 1 185 ? 32.247 -1.874 -12.085 1.00 48.03 185 ARG A C 1
ATOM 1414 O O . ARG A 1 185 ? 32.646 -0.927 -11.425 1.00 48.03 185 ARG A O 1
ATOM 1421 N N . GLY A 1 186 ? 30.979 -1.977 -12.495 1.00 55.66 186 GLY A N 1
ATOM 1422 C CA . GLY A 1 186 ? 29.819 -1.691 -11.634 1.00 55.66 186 GLY A CA 1
ATOM 1423 C C . GLY A 1 186 ? 29.672 -0.298 -11.009 1.00 55.66 186 GLY A C 1
ATOM 1424 O O . GLY A 1 186 ? 29.074 -0.194 -9.940 1.00 55.66 186 GLY A O 1
ATOM 1425 N N . ALA A 1 187 ? 30.178 0.765 -11.629 1.00 50.28 187 ALA A N 1
ATOM 1426 C CA . ALA A 1 187 ? 29.805 2.121 -11.244 1.00 50.28 187 ALA A CA 1
ATOM 1427 C C . ALA A 1 187 ? 28.514 2.491 -11.982 1.00 50.28 187 ALA A C 1
ATOM 1429 O O . ALA A 1 187 ? 28.539 2.762 -13.179 1.00 50.28 187 ALA A O 1
ATOM 1430 N N . SER A 1 188 ? 27.375 2.461 -11.281 1.00 54.59 188 SER A N 1
ATOM 1431 C CA . SER A 1 188 ? 26.112 2.936 -11.852 1.00 54.59 188 SER A CA 1
ATOM 1432 C C . SER A 1 188 ? 26.291 4.357 -12.373 1.00 54.59 188 SER A C 1
ATOM 1434 O O . SER A 1 188 ? 26.788 5.218 -11.638 1.00 54.59 188 SER A O 1
ATOM 1436 N N . LEU A 1 189 ? 25.861 4.621 -13.604 1.00 59.81 189 LEU A N 1
ATOM 1437 C CA . LEU A 1 189 ? 25.983 5.959 -14.165 1.00 59.81 189 LEU A CA 1
ATOM 1438 C C . LEU A 1 189 ? 25.109 6.927 -13.340 1.00 59.81 189 LEU A C 1
ATOM 1440 O O . LEU A 1 189 ? 23.963 6.595 -13.016 1.00 59.81 189 LEU A O 1
ATOM 1444 N N . PRO A 1 190 ? 25.591 8.141 -13.011 1.00 64.75 190 PRO A N 1
ATOM 1445 C CA . PRO A 1 190 ? 24.783 9.173 -12.348 1.00 64.75 190 PRO A CA 1
ATOM 1446 C C . PRO A 1 190 ? 23.432 9.400 -13.049 1.00 64.75 190 PRO A C 1
ATOM 1448 O O . PRO A 1 190 ? 22.407 9.632 -12.404 1.00 64.75 190 PRO A O 1
ATOM 1451 N N . THR A 1 191 ? 23.422 9.235 -14.372 1.00 73.62 191 THR A N 1
ATOM 1452 C CA . THR A 1 191 ? 22.255 9.332 -15.251 1.00 73.62 191 THR A CA 1
ATOM 1453 C C . THR A 1 191 ? 21.196 8.260 -14.981 1.00 73.62 191 THR A C 1
ATOM 1455 O O . THR A 1 191 ? 20.007 8.569 -15.013 1.00 73.62 191 THR A O 1
ATOM 1458 N N . GLU A 1 192 ? 21.578 7.019 -14.667 1.00 76.25 192 GLU A N 1
ATOM 1459 C CA . GLU A 1 192 ? 20.632 5.933 -14.350 1.00 76.25 192 GLU A CA 1
ATOM 1460 C C . GLU A 1 192 ? 19.933 6.188 -13.018 1.00 76.25 192 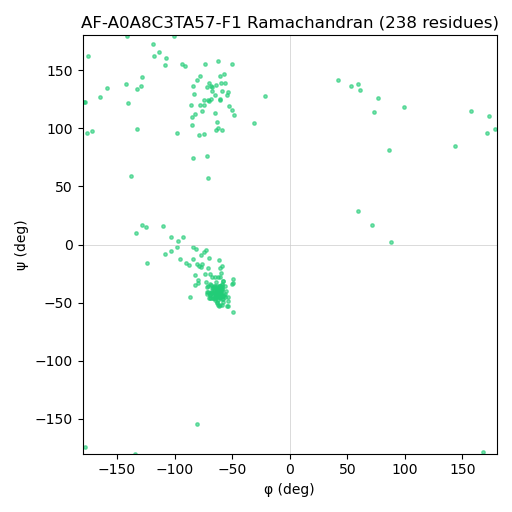GLU A C 1
ATOM 1462 O O . GLU A 1 192 ? 18.716 6.045 -12.902 1.00 76.25 192 GLU A O 1
ATOM 1467 N N . SER A 1 193 ? 20.699 6.626 -12.015 1.00 81.12 193 SER A N 1
ATOM 1468 C CA . SER A 1 193 ? 20.153 6.977 -10.703 1.00 81.12 193 SER A CA 1
ATOM 1469 C C . SER A 1 193 ? 19.175 8.148 -10.805 1.00 81.12 193 SER A C 1
ATOM 1471 O O . SER A 1 193 ? 18.114 8.126 -10.182 1.00 81.12 193 SER A O 1
ATOM 1473 N N . HIS A 1 194 ? 19.508 9.153 -11.619 1.00 88.31 194 HIS A N 1
ATOM 1474 C CA . HIS A 1 194 ? 18.612 10.269 -11.903 1.00 88.31 194 HIS A CA 1
ATOM 1475 C C . HIS A 1 194 ? 17.355 9.810 -12.659 1.00 88.31 194 HIS A C 1
ATOM 1477 O O . HIS A 1 194 ? 16.248 10.186 -12.285 1.00 88.31 194 HIS A O 1
ATOM 1483 N N . SER A 1 195 ? 17.503 8.935 -13.658 1.00 89.94 195 SER A N 1
ATOM 1484 C CA . SER A 1 195 ? 16.384 8.406 -14.453 1.00 89.94 195 SER A CA 1
ATOM 1485 C C . SER A 1 195 ? 15.399 7.598 -13.608 1.00 89.94 195 SER A C 1
ATOM 1487 O O . SER A 1 195 ? 14.189 7.795 -13.719 1.00 89.94 195 SER A O 1
ATOM 1489 N N . ALA A 1 196 ? 15.900 6.734 -12.719 1.00 92.06 196 ALA A N 1
ATOM 1490 C CA . ALA A 1 196 ? 15.068 5.977 -11.788 1.00 92.06 196 ALA A CA 1
ATOM 1491 C C . ALA A 1 196 ? 14.289 6.901 -10.839 1.00 92.06 196 ALA A C 1
ATOM 1493 O O . ALA A 1 196 ? 13.088 6.716 -10.643 1.00 92.06 196 ALA A O 1
ATOM 1494 N N . CYS A 1 197 ? 14.954 7.928 -10.301 1.00 92.69 197 CYS A N 1
ATOM 1495 C CA . CYS A 1 197 ? 14.326 8.926 -9.437 1.00 92.69 197 CYS A CA 1
ATOM 1496 C C . CYS A 1 197 ? 13.200 9.675 -10.164 1.00 92.69 197 CYS A C 1
ATOM 1498 O O . CYS A 1 197 ? 12.059 9.680 -9.704 1.00 92.69 197 CYS A O 1
ATOM 1500 N N . VAL A 1 198 ? 13.489 10.224 -11.350 1.00 92.50 198 VAL A N 1
ATOM 1501 C CA . VAL A 1 198 ? 12.506 10.943 -12.176 1.00 92.50 198 VAL A CA 1
ATOM 1502 C C . VAL A 1 198 ? 11.317 10.047 -12.524 1.00 92.50 198 VAL A C 1
ATOM 1504 O O . VAL A 1 198 ? 10.175 10.505 -12.481 1.00 92.50 198 VAL A O 1
ATOM 1507 N N . MET A 1 199 ? 11.558 8.770 -12.835 1.00 92.81 199 MET A N 1
ATOM 1508 C CA . MET A 1 199 ? 10.496 7.814 -13.146 1.00 92.81 199 MET A CA 1
ATOM 1509 C C . MET A 1 199 ? 9.555 7.602 -11.951 1.00 92.81 199 MET A C 1
ATOM 1511 O O . MET A 1 199 ? 8.341 7.755 -12.088 1.00 92.81 199 MET A O 1
ATOM 1515 N N . VAL A 1 200 ? 10.108 7.295 -10.774 1.00 93.75 200 VAL A N 1
ATOM 1516 C CA . VAL A 1 200 ? 9.319 7.074 -9.551 1.00 93.75 200 VAL A CA 1
ATOM 1517 C C . VAL A 1 200 ? 8.557 8.335 -9.161 1.00 93.75 200 VAL A C 1
ATOM 1519 O O . VAL A 1 200 ? 7.350 8.276 -8.932 1.00 93.75 200 VAL A O 1
ATOM 1522 N N . GLU A 1 201 ? 9.219 9.491 -9.139 1.00 93.12 201 GLU A N 1
ATOM 1523 C CA . GLU A 1 201 ? 8.567 10.750 -8.782 1.00 93.12 201 GLU A CA 1
ATOM 1524 C C . GLU A 1 201 ? 7.420 11.099 -9.729 1.00 93.12 201 GLU A C 1
ATOM 1526 O O . GLU A 1 201 ? 6.350 11.525 -9.290 1.00 93.12 201 GLU A O 1
ATOM 1531 N N . ARG A 1 202 ? 7.625 10.926 -11.036 1.00 93.19 202 ARG A N 1
ATOM 1532 C CA . ARG A 1 202 ? 6.612 11.264 -12.034 1.00 93.19 202 ARG A CA 1
ATOM 1533 C C . ARG A 1 202 ? 5.417 10.308 -11.956 1.00 93.19 202 ARG A C 1
ATOM 1535 O O . ARG A 1 202 ? 4.295 10.766 -12.146 1.00 93.19 202 ARG A O 1
ATOM 1542 N N . TYR A 1 203 ? 5.624 9.031 -11.626 1.00 92.75 203 TYR A N 1
ATOM 1543 C CA . TYR A 1 203 ? 4.529 8.094 -11.351 1.00 92.75 203 TYR A CA 1
ATOM 1544 C C . TYR A 1 203 ? 3.757 8.463 -10.074 1.00 92.75 203 TYR A C 1
ATOM 1546 O O . TYR A 1 203 ? 2.527 8.501 -10.091 1.00 92.75 203 TYR A O 1
ATOM 1554 N N . LEU A 1 204 ? 4.456 8.782 -8.980 1.00 91.44 204 LEU A N 1
ATOM 1555 C CA . LEU A 1 204 ? 3.814 9.136 -7.707 1.00 91.44 204 LEU A CA 1
ATOM 1556 C C . LEU A 1 204 ? 3.052 10.468 -7.774 1.00 91.44 204 LEU A C 1
ATOM 1558 O O . LEU A 1 204 ? 2.074 10.643 -7.053 1.00 91.44 204 LEU A O 1
ATOM 1562 N N . ARG A 1 205 ? 3.467 11.393 -8.650 1.00 90.75 205 ARG A N 1
ATOM 1563 C CA . ARG A 1 205 ? 2.746 12.649 -8.934 1.00 90.75 205 ARG A CA 1
ATOM 1564 C C . ARG A 1 205 ? 1.630 12.501 -9.976 1.00 90.75 205 ARG A C 1
ATOM 1566 O O . ARG A 1 205 ? 0.848 13.432 -10.147 1.00 90.75 205 ARG A O 1
ATOM 1573 N N . ASP A 1 206 ? 1.560 11.382 -10.699 1.00 89.50 206 ASP A N 1
ATOM 1574 C CA . ASP A 1 206 ? 0.484 11.138 -11.662 1.00 89.50 206 ASP A CA 1
ATOM 1575 C C . ASP A 1 206 ? -0.844 10.949 -10.916 1.00 89.50 206 ASP A C 1
ATOM 1577 O O . ASP A 1 206 ? -0.960 10.077 -10.059 1.00 89.50 206 ASP A O 1
ATOM 1581 N N . ASN A 1 207 ? -1.865 11.727 -11.272 1.00 86.00 207 ASN A N 1
ATOM 1582 C CA . ASN A 1 207 ? -3.178 11.678 -10.622 1.00 86.00 207 ASN A CA 1
ATOM 1583 C C . ASN A 1 207 ? -4.087 10.578 -11.178 1.00 86.00 207 ASN A C 1
ATOM 1585 O O . ASN A 1 207 ? -5.212 10.413 -10.709 1.00 86.00 207 ASN A O 1
ATOM 1589 N N . GLN A 1 208 ? -3.640 9.831 -12.189 1.00 88.19 208 GLN A N 1
ATOM 1590 C CA . GLN A 1 208 ? -4.459 8.775 -12.759 1.00 88.19 208 GLN A CA 1
ATOM 1591 C C . GLN A 1 208 ? -4.524 7.559 -11.838 1.00 88.19 208 GLN A C 1
ATOM 1593 O O . GLN A 1 208 ? -3.502 6.932 -11.545 1.00 88.19 208 GLN A O 1
ATOM 1598 N N . THR A 1 209 ? -5.741 7.226 -11.423 1.00 89.69 209 THR A N 1
ATOM 1599 C CA . THR A 1 209 ? -6.076 6.084 -10.572 1.00 89.69 209 THR A CA 1
ATOM 1600 C C . THR A 1 209 ? -7.018 5.131 -11.310 1.00 89.69 209 THR A C 1
ATOM 1602 O O . THR A 1 209 ? -7.483 5.428 -12.414 1.00 89.69 209 THR A O 1
ATOM 1605 N N . ILE A 1 210 ? -7.275 3.973 -10.706 1.00 90.69 210 ILE A N 1
ATOM 1606 C CA . ILE A 1 210 ? -8.258 2.990 -11.175 1.00 90.69 210 ILE A CA 1
ATOM 1607 C C . ILE A 1 210 ? -9.354 2.791 -10.128 1.00 90.69 210 ILE A C 1
ATOM 1609 O O . ILE A 1 210 ? -9.178 3.147 -8.957 1.00 90.69 210 ILE A O 1
ATOM 1613 N N . GLY A 1 211 ? -10.490 2.227 -10.539 1.00 86.75 211 GLY A N 1
ATOM 1614 C CA . GLY A 1 211 ? -11.577 1.879 -9.629 1.00 86.75 211 GLY A CA 1
ATOM 1615 C C . GLY A 1 211 ? -11.174 0.836 -8.579 1.00 86.75 211 GLY A C 1
ATOM 1616 O O . GLY A 1 211 ? -10.260 0.041 -8.774 1.00 86.75 211 GLY A O 1
ATOM 1617 N N . ALA A 1 212 ? -11.901 0.785 -7.458 1.00 82.69 212 ALA A N 1
ATOM 1618 C CA . ALA A 1 212 ? -11.595 -0.129 -6.348 1.00 82.69 212 ALA A CA 1
ATOM 1619 C C . ALA A 1 212 ? -11.578 -1.618 -6.756 1.00 82.69 212 ALA A C 1
ATOM 1621 O O . ALA A 1 212 ? -10.815 -2.400 -6.195 1.00 82.69 212 ALA A O 1
ATOM 1622 N N . ARG A 1 213 ? -12.400 -1.992 -7.745 1.00 81.12 213 ARG A N 1
ATOM 1623 C CA . ARG A 1 213 ? -12.548 -3.367 -8.250 1.00 81.12 213 ARG A CA 1
ATOM 1624 C C . ARG A 1 213 ? -11.743 -3.650 -9.518 1.00 81.12 213 ARG A C 1
ATOM 1626 O O . ARG A 1 213 ? -11.820 -4.757 -10.035 1.00 81.12 213 ARG A O 1
ATOM 1633 N N . GLU A 1 214 ? -11.055 -2.647 -10.051 1.00 85.62 214 GLU A N 1
ATOM 1634 C CA . GLU A 1 214 ? -10.203 -2.841 -11.218 1.00 85.62 214 GLU A CA 1
ATOM 1635 C C . GLU A 1 214 ? -8.894 -3.503 -10.798 1.00 85.62 214 GLU A C 1
ATOM 1637 O O . GLU A 1 214 ? -8.369 -3.243 -9.711 1.00 85.62 214 GLU A O 1
ATOM 1642 N N . ASP A 1 215 ? -8.391 -4.359 -11.679 1.00 86.25 215 ASP A N 1
ATOM 1643 C CA . ASP A 1 215 ? -7.114 -5.032 -11.511 1.00 86.25 215 ASP A CA 1
ATOM 1644 C C . ASP A 1 215 ? -5.953 -4.046 -11.762 1.00 86.25 215 ASP A C 1
ATOM 1646 O O . ASP A 1 215 ? -5.890 -3.430 -12.837 1.00 86.25 215 ASP A O 1
ATOM 1650 N N . PRO A 1 216 ? -5.021 -3.884 -10.802 1.00 88.69 216 PRO A N 1
ATOM 1651 C CA . PRO A 1 216 ? -3.820 -3.083 -10.993 1.00 88.69 216 PRO A CA 1
ATOM 1652 C C . PRO A 1 216 ? -2.973 -3.522 -12.185 1.00 88.69 216 PRO A C 1
ATOM 1654 O O . PRO A 1 216 ? -2.408 -2.658 -12.859 1.00 88.69 216 PRO A O 1
ATOM 1657 N N . LEU A 1 217 ? -2.885 -4.822 -12.489 1.00 89.31 217 LEU A N 1
ATOM 1658 C CA . LEU A 1 217 ? -2.051 -5.295 -13.599 1.00 89.31 217 LEU A CA 1
ATOM 1659 C C . LEU A 1 217 ? -2.574 -4.769 -14.941 1.00 89.31 217 LEU A C 1
ATOM 1661 O O . LEU A 1 217 ? -1.793 -4.259 -15.743 1.00 89.31 217 LEU A O 1
ATOM 1665 N N . GLY A 1 218 ? -3.895 -4.726 -15.133 1.00 89.62 218 GLY A N 1
ATOM 1666 C CA . GLY A 1 218 ? -4.512 -4.110 -16.312 1.00 89.62 218 GLY A CA 1
ATOM 1667 C C . GLY A 1 218 ? -4.216 -2.608 -16.492 1.00 89.62 218 GLY A C 1
ATOM 1668 O O . GLY A 1 218 ? -4.197 -2.113 -17.625 1.00 89.62 218 GLY A O 1
ATOM 1669 N N . TYR A 1 219 ? -3.963 -1.851 -15.414 1.00 90.94 219 TYR A N 1
ATOM 1670 C CA . TYR A 1 219 ? -3.467 -0.465 -15.516 1.00 90.94 219 TYR A CA 1
ATOM 1671 C C . TYR A 1 219 ? -2.044 -0.429 -16.061 1.00 90.94 219 TYR A C 1
ATOM 1673 O O . TYR A 1 219 ? -1.728 0.380 -16.941 1.00 90.94 219 TYR A O 1
ATOM 1681 N N . TRP A 1 220 ? -1.194 -1.296 -15.520 1.00 92.25 220 TRP A N 1
ATOM 1682 C CA . TRP A 1 220 ? 0.213 -1.355 -15.864 1.00 92.25 220 TRP A CA 1
ATOM 1683 C C . TRP A 1 220 ? 0.406 -1.842 -17.300 1.00 92.25 220 TRP A C 1
ATOM 1685 O O . TRP A 1 220 ? 1.181 -1.219 -18.027 1.00 92.25 220 TRP A O 1
ATOM 1695 N N . GLU A 1 221 ? -0.338 -2.849 -17.764 1.00 90.19 221 GLU A N 1
ATOM 1696 C CA . GLU A 1 221 ? -0.268 -3.331 -19.152 1.00 90.19 221 GLU A CA 1
ATOM 1697 C C . GLU A 1 221 ? -0.512 -2.206 -20.165 1.00 90.19 221 GLU A C 1
ATOM 1699 O O . GLU A 1 221 ? 0.204 -2.075 -21.156 1.00 90.19 221 GLU A O 1
ATOM 1704 N N . LYS A 1 222 ? -1.466 -1.312 -19.889 1.00 90.44 222 LYS A N 1
ATOM 1705 C CA . LYS A 1 222 ? -1.768 -0.152 -20.748 1.00 90.44 222 LYS A CA 1
ATOM 1706 C C . LYS A 1 222 ? -0.712 0.955 -20.681 1.00 90.44 222 LYS A C 1
ATOM 1708 O O . LYS A 1 222 ? -0.852 1.967 -21.361 1.00 90.44 222 LYS A O 1
ATOM 1713 N N . ARG A 1 223 ? 0.293 0.833 -19.814 1.00 88.81 223 ARG A N 1
ATOM 1714 C CA . ARG A 1 223 ? 1.306 1.869 -19.553 1.00 88.81 223 ARG A CA 1
ATOM 1715 C C . ARG A 1 223 ? 2.730 1.338 -19.525 1.00 88.81 223 ARG A C 1
ATOM 1717 O O . ARG A 1 223 ? 3.640 2.088 -19.169 1.00 88.81 223 ARG A O 1
ATOM 1724 N N . HIS A 1 224 ? 2.943 0.089 -19.922 1.00 87.75 224 HIS A N 1
ATOM 1725 C CA . HIS A 1 224 ? 4.259 -0.539 -19.886 1.00 87.75 224 HIS A CA 1
ATOM 1726 C C . HIS A 1 224 ? 5.296 0.237 -20.717 1.00 87.75 224 HIS A C 1
ATOM 1728 O O . HIS A 1 224 ? 6.454 0.308 -20.327 1.00 87.75 224 HIS A O 1
ATOM 1734 N N . TRP A 1 225 ? 4.888 0.901 -21.808 1.00 86.06 225 TRP A N 1
ATOM 1735 C CA . TRP A 1 225 ? 5.781 1.750 -22.610 1.00 86.06 225 TRP A CA 1
ATOM 1736 C C . TRP A 1 225 ? 6.146 3.082 -21.940 1.00 86.06 225 TRP A C 1
ATOM 1738 O O . TRP A 1 225 ? 7.185 3.656 -22.249 1.00 86.06 225 TRP A O 1
ATOM 1748 N N . LEU A 1 226 ? 5.304 3.596 -21.035 1.00 86.56 226 LEU A N 1
ATOM 1749 C CA . LEU A 1 226 ? 5.585 4.824 -20.282 1.00 86.56 226 LEU A CA 1
ATOM 1750 C C . LEU A 1 226 ? 6.480 4.544 -19.074 1.00 86.56 226 LEU A C 1
ATOM 1752 O O . LEU A 1 226 ? 7.303 5.381 -18.706 1.00 86.56 226 LEU A O 1
ATOM 1756 N N . TRP A 1 227 ? 6.297 3.377 -18.455 1.00 88.50 227 TRP A N 1
ATOM 1757 C CA . TRP A 1 227 ? 6.894 3.028 -17.170 1.00 88.50 227 TRP A CA 1
ATOM 1758 C C . TRP A 1 227 ? 7.424 1.585 -17.153 1.00 88.50 227 TRP A C 1
ATOM 1760 O O . TRP A 1 227 ? 6.981 0.785 -16.328 1.00 88.50 227 TRP A O 1
ATOM 1770 N N . PRO A 1 228 ? 8.366 1.215 -18.037 1.00 87.12 228 PRO A N 1
ATOM 1771 C C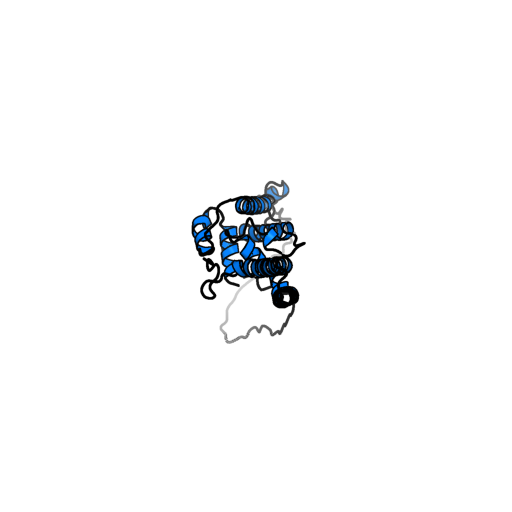A . PRO A 1 228 ? 8.742 -0.187 -18.237 1.00 87.12 228 PRO A CA 1
ATOM 1772 C C . PRO A 1 228 ? 9.294 -0.850 -16.968 1.00 87.12 228 PRO A C 1
ATOM 1774 O O . PRO A 1 228 ? 8.901 -1.964 -16.624 1.00 87.12 228 PRO A O 1
ATOM 1777 N N . ALA A 1 229 ? 10.140 -0.144 -16.215 1.00 89.69 229 ALA A N 1
ATOM 1778 C CA . ALA A 1 229 ? 10.713 -0.666 -14.976 1.00 89.69 229 ALA A CA 1
ATOM 1779 C C . ALA A 1 229 ? 9.687 -0.759 -13.830 1.00 89.69 229 ALA A C 1
ATOM 1781 O O . ALA A 1 229 ? 9.718 -1.714 -13.059 1.00 89.69 229 ALA A O 1
ATOM 1782 N N . LEU A 1 230 ? 8.748 0.190 -13.727 1.00 90.56 230 LEU A N 1
ATOM 1783 C CA . LEU A 1 230 ? 7.693 0.144 -12.705 1.00 90.56 230 LEU A CA 1
ATOM 1784 C C . LEU A 1 230 ? 6.657 -0.944 -13.004 1.00 90.56 230 LEU A C 1
ATOM 1786 O O . LEU A 1 230 ? 6.266 -1.662 -12.090 1.00 90.56 230 LEU A O 1
ATOM 1790 N N . HIS A 1 231 ? 6.274 -1.109 -14.275 1.00 89.94 231 HIS A N 1
ATOM 1791 C CA . HIS A 1 231 ? 5.434 -2.218 -14.732 1.00 89.94 231 HIS A CA 1
ATOM 1792 C C . HIS A 1 231 ? 6.041 -3.557 -14.310 1.00 89.94 231 HIS A C 1
ATOM 1794 O O . HIS A 1 231 ? 5.393 -4.359 -13.645 1.00 89.94 231 HIS A O 1
ATOM 1800 N N . HIS A 1 232 ? 7.318 -3.766 -14.640 1.00 85.88 232 HIS A N 1
ATOM 1801 C CA . HIS A 1 232 ? 8.016 -4.990 -14.275 1.00 85.88 232 HIS A CA 1
ATOM 1802 C C . HIS A 1 232 ? 8.096 -5.177 -12.752 1.00 85.88 232 HIS A C 1
ATOM 1804 O O . HIS A 1 232 ? 7.829 -6.270 -12.258 1.00 85.88 232 HIS A O 1
ATOM 1810 N N . SER A 1 233 ? 8.377 -4.109 -11.996 1.00 86.62 233 SER A N 1
ATOM 1811 C CA . SER A 1 233 ? 8.370 -4.155 -10.531 1.00 86.62 233 SER A CA 1
ATOM 1812 C C . SER A 1 233 ? 7.007 -4.562 -9.964 1.00 86.62 233 SER A C 1
ATOM 1814 O O . SER A 1 233 ? 6.971 -5.345 -9.018 1.00 86.62 233 SER A O 1
ATOM 1816 N N . MET A 1 234 ? 5.897 -4.065 -10.522 1.00 88.69 234 MET A N 1
ATOM 1817 C CA . MET A 1 234 ? 4.553 -4.436 -10.066 1.00 88.69 234 MET A CA 1
ATOM 1818 C C . MET A 1 234 ? 4.256 -5.908 -10.352 1.00 88.69 234 MET A C 1
ATOM 1820 O O . MET A 1 234 ? 3.797 -6.619 -9.461 1.00 88.69 234 MET A O 1
ATOM 1824 N N . CYS A 1 235 ? 4.567 -6.386 -11.561 1.00 86.00 235 CYS A N 1
ATOM 1825 C CA . CYS A 1 235 ? 4.390 -7.794 -11.911 1.00 86.00 235 CYS A CA 1
ATOM 1826 C C . CYS A 1 235 ? 5.149 -8.710 -10.945 1.00 86.00 235 CYS A C 1
ATOM 1828 O O . CYS A 1 235 ? 4.597 -9.714 -10.512 1.00 86.00 235 CYS A O 1
ATOM 1830 N N . VAL A 1 236 ? 6.384 -8.356 -10.575 1.00 84.75 236 VAL A N 1
ATOM 1831 C CA . VAL A 1 236 ? 7.171 -9.136 -9.609 1.00 84.75 236 VAL A CA 1
ATOM 1832 C C . VAL A 1 236 ? 6.522 -9.136 -8.226 1.00 84.75 236 VAL A C 1
ATOM 1834 O O . VAL A 1 236 ? 6.472 -10.187 -7.599 1.00 84.75 236 VAL A O 1
ATOM 1837 N N . CYS A 1 237 ? 6.014 -7.995 -7.75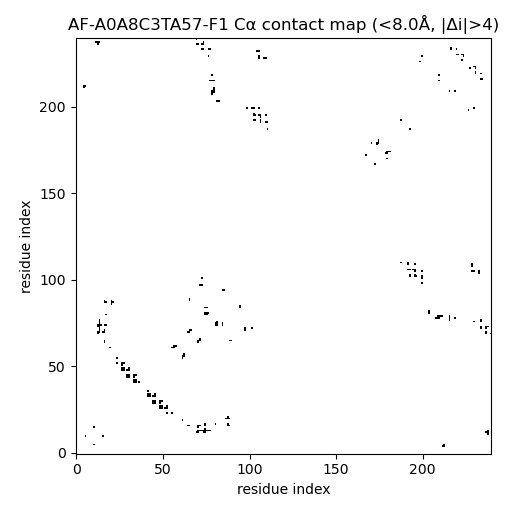4 1.00 83.12 237 CYS A N 1
ATOM 1838 C CA . CYS A 1 237 ? 5.419 -7.910 -6.419 1.00 83.12 237 CYS A CA 1
ATOM 1839 C C . CYS A 1 237 ? 4.123 -8.728 -6.296 1.00 83.12 237 CYS A C 1
ATOM 1841 O O . CYS A 1 237 ? 3.904 -9.339 -5.261 1.00 83.12 237 CYS A O 1
ATOM 1843 N N . GLU A 1 238 ? 3.282 -8.775 -7.332 1.00 81.75 238 GLU A N 1
ATOM 1844 C CA . GLU A 1 238 ? 1.998 -9.501 -7.286 1.00 81.75 238 GLU A CA 1
ATOM 1845 C C . GLU A 1 238 ? 2.121 -11.032 -7.431 1.00 81.75 238 GLU A C 1
ATOM 1847 O O . GLU A 1 238 ? 1.137 -11.737 -7.238 1.00 81.75 238 GLU A O 1
ATOM 1852 N N . HIS A 1 239 ? 3.307 -11.563 -7.755 1.00 76.94 239 HIS A N 1
ATOM 1853 C CA . HIS A 1 239 ? 3.545 -13.008 -7.925 1.00 76.94 239 HIS A CA 1
ATOM 1854 C C . HIS A 1 239 ? 4.423 -13.628 -6.816 1.00 76.94 239 HIS A C 1
ATOM 1856 O O . HIS A 1 239 ? 4.965 -14.719 -7.015 1.00 76.94 239 HIS A O 1
ATOM 1862 N N . VAL A 1 240 ? 4.596 -12.936 -5.680 1.00 59.34 240 VAL A N 1
ATOM 1863 C CA . VAL A 1 240 ? 5.290 -13.449 -4.477 1.00 59.34 240 VAL A CA 1
ATOM 1864 C C . VAL A 1 240 ? 4.372 -14.354 -3.663 1.00 59.34 240 VAL A C 1
ATOM 1866 O O . VAL A 1 240 ? 4.852 -15.429 -3.234 1.00 59.34 240 VAL A O 1
#

pLDDT: mean 73.38, std 22.17, range [27.17, 95.69]

InterPro domains:
  IPR052865 Zinc finger BED domain-containing protein [PTHR47241] (1-231)

Mean predicted aligned error: 16.39 Å

Radius of gyration: 32.44 Å; Cα contacts (8 Å, |Δi|>4): 153; chains: 1; bounding box: 101×62×69 Å

Organism: Chelydra serpentina (NCBI:txid8475)

Foldseek 3Di:
DDDCLDDPVQDFLLCLLVVLLVLLVVLVVQLVVLVVVPDPCSVVSNVVSVVVNVCSVPPPVNVVLLVDLLNLLLNCLALARLQPSCSRHDPPDDPVVNLVVQLVQLLVVVPDDDDDDPDPPPDDDDDDDDDDDDDDDDDDDDDDDDDDDDDDDDDDDDDDDDDPPPDQPPQNVCVVVVVDPDPDDDDRDPVSSVVSSCLSVVSSPDNDHDDSSDDRLVVLVVCCVVRVSSNVVNVVSRVD

Secondary structure (DSSP, 8-state):
-------TTS--HHHHHHHHHHHHHHHHHHHHHHHHS--TTHHHHHHHHHHHHHHHHH-HHHHHHTT-HHHHHHHHT-TTTTT-HHHHSPTT--HHHHHHHHHHHHHHHHHS-SS----GGG-------------------------------------PPP----PPPHHHHHHHTTSS--SSS----HHHHHHHHHHHHHHHT------TTS-HHHHHHTTTTT-HHHHHHHHHHHT-

Solvent-accessible surface area (backbone atoms only — not comparable to full-atom values): 15198 Å² total; per-residue (Å²): 133,86,78,80,67,74,44,92,92,73,64,53,53,37,46,52,56,48,52,57,34,50,50,48,52,50,31,52,51,51,26,56,54,28,71,71,41,94,48,98,63,23,66,60,54,28,51,50,26,51,52,53,45,48,50,60,67,65,35,64,72,59,51,48,45,78,73,35,65,54,41,51,49,22,23,54,65,24,51,76,34,42,88,42,50,84,75,37,50,64,92,88,60,60,64,66,59,54,52,52,51,49,27,50,53,30,29,54,50,69,71,47,75,93,65,84,75,79,74,76,86,74,76,72,94,84,79,90,78,88,80,88,83,86,87,88,83,91,81,90,86,88,84,90,87,85,87,84,89,84,83,86,83,91,85,90,80,90,79,83,82,78,86,76,79,75,75,74,49,72,64,60,49,35,34,74,72,68,78,39,80,75,95,72,80,91,72,78,53,72,64,48,57,49,49,21,43,54,51,49,51,53,56,59,68,46,85,75,60,57,60,76,81,54,61,58,64,67,56,34,68,79,35,31,90,82,37,52,47,59,35,51,52,39,58,56,35,67,72,113